Protein AF-A0A4P7ILI0-F1 (afdb_monomer)

Foldseek 3Di:
DDDWDWDQDPPQGIKIFFPDPPDDAPLDPDDPLCCVVPPSDDLLSSLRSQLSLLQDDPVRNGMDGVPPDRAAQLNSLVSSLVSCVVSPNDPLNSLLVSLVSVVCCLVPGDRDPDDPVLSVLQVVLLVCLLVVLLVLLVLLVCVLVVPPPRDDDPQQPPDPSVSSVVSQLVCLQVVQLVSLVSNPVCSSSSNSVSSCCNVCVVVSVVSVVVVVVVVVLVVCCVVPVVVSVVVVVVVVVVVVVVVVVVVVD

Sequence (249 aa):
MGRRLAYLDRHLGEILVPADAGFRTDLTSVPSLFTWLVPRTGAHLPAALLHDALVAGPDEASYDIPGGAAVDRVEADRIFRDAMADTGTGVVRRWLVWTAVTTATIFVGREVPWTRVQTWGYRAAAAVTIVVVLVLGGVATADLLDLSWAPTLPWMGDRPWVGELAGGLAGAIVVPLALSLLWGRFRLAGAIAGVVLAVLLHVTVALAVMTAVYRGVEHLATRSPLVAWVVCAVAVATALGAFGWLSLA

Structure (mmCIF, N/CA/C/O backbone):
data_AF-A0A4P7ILI0-F1
#
_entry.id   AF-A0A4P7ILI0-F1
#
loop_
_atom_site.group_PDB
_atom_site.id
_atom_site.type_symbol
_atom_site.label_atom_id
_atom_site.label_alt_id
_atom_site.label_comp_id
_atom_site.label_asym_id
_atom_site.label_entity_id
_atom_site.label_seq_id
_atom_site.pdbx_PDB_ins_code
_atom_site.Cartn_x
_atom_site.Cartn_y
_atom_site.Cartn_z
_atom_site.occupancy
_atom_site.B_iso_or_equiv
_atom_site.auth_seq_id
_atom_site.auth_comp_id
_atom_site.auth_asym_id
_atom_site.auth_atom_id
_atom_site.pdbx_PDB_model_num
ATOM 1 N N . MET A 1 1 ? -37.416 4.887 6.443 1.00 47.06 1 MET A N 1
ATOM 2 C CA . MET A 1 1 ? -36.526 4.032 7.257 1.00 47.06 1 MET A CA 1
ATOM 3 C C . MET A 1 1 ? -35.394 3.552 6.367 1.00 47.06 1 MET A C 1
ATOM 5 O O . MET A 1 1 ? -35.662 2.821 5.422 1.00 47.06 1 MET A O 1
ATOM 9 N N . GLY A 1 2 ? -34.170 4.032 6.591 1.00 63.47 2 GLY A N 1
ATOM 10 C CA . GLY A 1 2 ? -32.993 3.528 5.877 1.00 63.47 2 GLY A CA 1
ATOM 11 C C . GLY A 1 2 ? -32.638 2.122 6.362 1.00 63.47 2 GLY A C 1
ATOM 12 O O . GLY A 1 2 ? -32.851 1.805 7.531 1.00 63.47 2 GLY A O 1
ATOM 13 N N . ARG A 1 3 ? -32.133 1.263 5.471 1.00 75.19 3 ARG A N 1
ATOM 14 C CA . ARG A 1 3 ? -31.563 -0.031 5.872 1.00 75.19 3 ARG A CA 1
ATOM 15 C C . ARG A 1 3 ? -30.268 0.231 6.644 1.00 75.19 3 ARG A C 1
ATOM 17 O O . ARG A 1 3 ? -29.390 0.905 6.116 1.00 75.19 3 ARG A O 1
ATOM 24 N N . ARG A 1 4 ? -30.168 -0.307 7.861 1.00 84.25 4 ARG A N 1
ATOM 25 C CA . ARG A 1 4 ? -28.934 -0.327 8.656 1.00 84.25 4 ARG A CA 1
ATOM 26 C C . ARG A 1 4 ? -28.277 -1.701 8.527 1.00 84.25 4 ARG A C 1
ATOM 28 O O . ARG A 1 4 ? -28.966 -2.717 8.448 1.00 84.25 4 ARG A O 1
ATOM 35 N N . LEU A 1 5 ? -26.957 -1.710 8.476 1.00 86.88 5 LEU A N 1
ATOM 36 C CA . LEU A 1 5 ? -26.090 -2.865 8.601 1.00 86.88 5 LEU A CA 1
ATOM 37 C C . LEU A 1 5 ? -25.750 -3.049 10.082 1.00 86.88 5 LEU A C 1
ATOM 39 O O . LEU A 1 5 ? -25.334 -2.100 10.741 1.00 86.88 5 LEU A O 1
ATOM 43 N N . ALA A 1 6 ? -25.936 -4.266 10.586 1.00 90.50 6 ALA A N 1
ATOM 44 C CA . ALA A 1 6 ? -25.500 -4.670 11.914 1.00 90.50 6 ALA A CA 1
ATOM 45 C C . ALA A 1 6 ? -24.293 -5.599 11.773 1.00 90.50 6 ALA A C 1
ATOM 47 O O . ALA A 1 6 ? -24.328 -6.542 10.978 1.00 90.50 6 ALA A O 1
ATOM 48 N N . TYR A 1 7 ? -23.233 -5.335 12.529 1.00 94.06 7 TYR A N 1
ATOM 49 C CA . TYR A 1 7 ? -22.059 -6.194 12.614 1.00 94.06 7 TYR A CA 1
ATOM 50 C C . TYR A 1 7 ? -21.802 -6.570 14.069 1.00 94.06 7 TYR A C 1
ATOM 52 O O . TYR A 1 7 ? -21.727 -5.700 14.929 1.00 94.06 7 TYR A O 1
ATOM 60 N N . LEU A 1 8 ? -21.675 -7.866 14.347 1.00 93.81 8 LEU A N 1
ATOM 61 C CA . LEU A 1 8 ? -21.396 -8.372 15.687 1.00 93.81 8 LEU A CA 1
ATOM 62 C C . LEU A 1 8 ? -19.882 -8.526 15.866 1.00 93.81 8 LEU A C 1
ATOM 64 O O . LEU A 1 8 ? -19.308 -9.556 15.513 1.00 93.81 8 LEU A O 1
ATOM 68 N N . ASP A 1 9 ? -19.237 -7.496 16.405 1.00 94.56 9 ASP A N 1
ATOM 69 C CA . ASP A 1 9 ? -17.820 -7.537 16.733 1.00 94.56 9 ASP A CA 1
ATOM 70 C C . ASP A 1 9 ? -17.554 -8.372 17.993 1.00 94.56 9 ASP A C 1
ATOM 72 O O . ASP A 1 9 ? -18.311 -8.377 18.964 1.00 94.56 9 ASP A O 1
ATOM 76 N N . ARG A 1 10 ? -16.412 -9.060 17.993 1.00 92.62 10 ARG A N 1
ATOM 77 C CA . ARG A 1 10 ? -16.003 -9.981 19.062 1.00 92.62 10 ARG A CA 1
ATOM 78 C C . ARG A 1 10 ? -15.666 -9.271 20.377 1.00 92.62 10 ARG A C 1
ATOM 80 O O . ARG A 1 10 ? -15.682 -9.921 21.418 1.00 92.62 10 ARG A O 1
ATOM 87 N N . HIS A 1 11 ? -15.321 -7.985 20.330 1.00 91.56 11 HIS A N 1
ATOM 88 C CA . HIS A 1 11 ? -14.871 -7.202 21.481 1.00 91.56 11 HIS A CA 1
ATOM 89 C C . HIS A 1 11 ? -15.873 -6.118 21.882 1.00 91.56 11 HIS A C 1
ATOM 91 O O . HIS A 1 11 ? -16.038 -5.867 23.073 1.00 91.56 11 HIS A O 1
ATOM 97 N N . LEU A 1 12 ? -16.540 -5.497 20.906 1.00 89.62 12 LEU A N 1
ATOM 98 C CA . LEU A 1 12 ? -17.465 -4.380 21.129 1.00 89.62 12 LEU A CA 1
ATOM 99 C C . LEU A 1 12 ? -18.947 -4.771 21.061 1.00 89.62 12 LEU A C 1
ATOM 101 O O . LEU A 1 12 ? -19.803 -3.956 21.391 1.00 89.62 12 LEU A O 1
ATOM 105 N N . GLY A 1 13 ? -19.265 -6.008 20.673 1.00 91.25 13 GLY A N 1
ATOM 106 C CA . GLY A 1 13 ? -20.645 -6.445 20.499 1.00 91.25 13 GLY A CA 1
ATOM 107 C C . GLY A 1 13 ? -21.259 -5.896 19.212 1.00 91.25 13 GLY A C 1
ATOM 108 O O . GLY A 1 13 ? -20.604 -5.839 18.174 1.00 91.25 13 GLY A O 1
ATOM 109 N N . GLU A 1 14 ? -22.544 -5.558 19.248 1.00 92.88 14 GLU A N 1
ATOM 110 C CA . GLU A 1 14 ? -23.265 -5.102 18.059 1.00 92.88 14 GLU A CA 1
ATOM 111 C C . GLU A 1 14 ? -22.863 -3.672 17.664 1.00 92.88 14 GLU A C 1
ATOM 113 O O . GLU A 1 14 ? -22.877 -2.758 18.483 1.00 92.88 14 GLU A O 1
ATOM 118 N N . ILE A 1 15 ? -22.538 -3.482 16.388 1.00 91.94 15 ILE A N 1
ATOM 119 C CA . ILE A 1 15 ? -22.230 -2.195 15.769 1.00 91.94 15 ILE A CA 1
ATOM 120 C C . ILE A 1 15 ? -23.253 -1.947 14.661 1.00 91.94 15 ILE A C 1
ATOM 122 O O . ILE A 1 15 ? -23.360 -2.739 13.722 1.00 91.94 15 ILE A O 1
ATOM 126 N N . LEU A 1 16 ? -23.997 -0.844 14.752 1.00 90.19 16 LEU A N 1
ATOM 127 C CA . LEU A 1 16 ? -25.051 -0.484 13.804 1.00 90.19 16 LEU A CA 1
ATOM 128 C C . LEU A 1 16 ? -24.637 0.707 12.932 1.00 90.19 16 LEU A C 1
ATOM 130 O O . LEU A 1 16 ? -24.361 1.792 13.439 1.00 90.19 16 LEU A O 1
ATOM 134 N N . VAL A 1 17 ? -24.679 0.531 11.610 1.00 86.81 17 VAL A N 1
ATOM 135 C CA . VAL A 1 17 ? -24.256 1.524 10.607 1.00 86.81 17 VAL A CA 1
ATOM 136 C C . VAL A 1 17 ? -25.315 1.679 9.503 1.00 86.81 17 VAL A C 1
ATOM 138 O O . VAL A 1 17 ? -25.806 0.673 9.006 1.00 86.81 17 VAL A O 1
ATOM 141 N N . PRO A 1 18 ? -25.660 2.887 9.032 1.00 82.94 18 PRO A N 1
ATOM 142 C CA . PRO A 1 18 ? -25.247 4.173 9.573 1.00 82.94 18 PRO A CA 1
ATOM 143 C C . PRO A 1 18 ? -26.048 4.561 10.828 1.00 82.94 18 PRO A C 1
ATOM 145 O O . PRO A 1 18 ? -27.122 4.004 11.084 1.00 82.94 18 PRO A O 1
ATOM 148 N N . ALA A 1 19 ? -25.532 5.507 11.614 1.00 75.94 19 ALA A N 1
ATOM 149 C CA . ALA A 1 19 ? -26.257 6.137 12.722 1.00 75.94 19 ALA A CA 1
ATOM 150 C C . ALA A 1 19 ? -27.367 7.079 12.222 1.00 75.94 19 ALA A C 1
ATOM 152 O O . ALA A 1 19 ? -28.444 7.134 12.816 1.00 75.94 19 ALA A O 1
ATOM 153 N N . ASP A 1 20 ? -27.146 7.750 11.089 1.00 74.75 20 ASP A N 1
ATOM 154 C CA . ASP A 1 20 ? -28.104 8.662 10.465 1.00 74.75 20 ASP A CA 1
ATOM 155 C C . ASP A 1 20 ? -28.231 8.450 8.942 1.00 74.75 20 ASP A C 1
ATOM 157 O O . ASP A 1 20 ? -27.528 7.653 8.323 1.00 74.75 20 ASP A O 1
ATOM 161 N N . ALA A 1 21 ? -29.188 9.146 8.322 1.00 66.94 21 ALA A N 1
ATOM 162 C CA . ALA A 1 21 ? -29.441 9.064 6.881 1.00 66.94 21 ALA A CA 1
ATOM 163 C C . ALA A 1 21 ? -28.490 9.930 6.024 1.00 66.94 21 ALA A C 1
ATOM 165 O O . ALA A 1 21 ? -28.592 9.895 4.798 1.00 66.94 21 ALA A O 1
ATOM 166 N N . GLY A 1 22 ? -27.616 10.724 6.650 1.00 65.00 22 GLY A N 1
ATOM 167 C CA . GLY A 1 22 ? -26.638 11.604 6.012 1.00 65.00 22 GLY A CA 1
ATOM 168 C C . GLY A 1 22 ? -25.294 10.932 5.718 1.00 65.00 22 GLY A C 1
ATOM 169 O O . GLY A 1 22 ? -24.486 11.520 4.999 1.00 65.00 22 GLY A O 1
ATOM 170 N N . PHE A 1 23 ? -25.071 9.708 6.210 1.00 72.12 23 PHE A N 1
ATOM 171 C CA . PHE A 1 23 ? -23.851 8.939 5.966 1.00 72.12 23 PHE A CA 1
ATOM 172 C C . PHE A 1 23 ? -23.503 8.839 4.475 1.00 72.12 23 PHE A C 1
ATOM 174 O O . PHE A 1 23 ? -24.281 8.349 3.647 1.00 72.12 23 PHE A O 1
ATOM 181 N N . ARG A 1 24 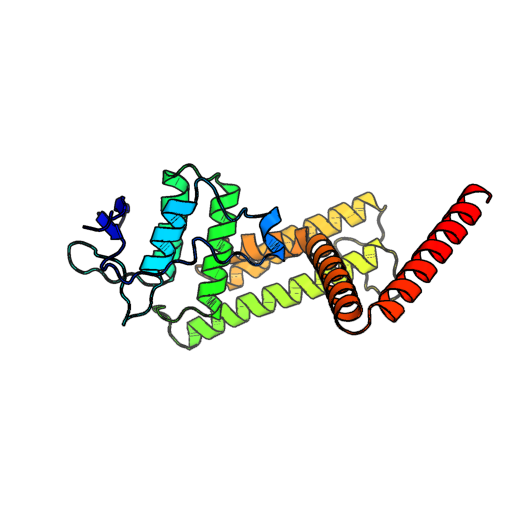? -22.285 9.274 4.142 1.00 66.94 24 ARG A N 1
ATOM 182 C CA . ARG A 1 24 ? -21.691 9.139 2.813 1.00 66.94 24 ARG A CA 1
ATOM 183 C C . ARG A 1 24 ? -20.491 8.213 2.904 1.00 66.94 24 ARG A C 1
ATOM 185 O O . ARG A 1 24 ? -19.623 8.383 3.745 1.00 66.94 24 ARG A O 1
ATOM 192 N N . THR A 1 25 ? -20.444 7.271 1.980 1.00 68.44 25 THR A N 1
ATOM 193 C CA . THR A 1 25 ? -19.396 6.261 1.853 1.00 68.44 25 THR A CA 1
ATOM 194 C C . THR A 1 25 ? -18.808 6.356 0.457 1.00 68.44 25 THR A C 1
ATOM 196 O O . THR A 1 25 ? -19.535 6.614 -0.510 1.00 68.44 25 THR A O 1
ATOM 199 N N . ASP A 1 26 ? -17.500 6.155 0.340 1.00 65.00 26 ASP A N 1
ATOM 200 C CA . ASP A 1 26 ? -16.848 6.003 -0.961 1.00 65.00 26 ASP A CA 1
ATOM 201 C C . ASP A 1 26 ? -16.733 4.528 -1.387 1.00 65.00 26 ASP A C 1
ATOM 203 O O . ASP A 1 26 ? -16.187 4.232 -2.455 1.00 65.00 26 ASP A O 1
ATOM 207 N N . LEU A 1 27 ? -17.337 3.627 -0.595 1.00 59.25 27 LEU A N 1
ATOM 208 C CA . LEU A 1 27 ? -17.369 2.167 -0.676 1.00 59.25 27 LEU A CA 1
ATOM 209 C C . LEU A 1 27 ? -15.993 1.519 -0.557 1.00 59.25 27 LEU A C 1
ATOM 211 O O . LEU A 1 27 ? -15.888 0.493 0.104 1.00 59.25 27 LEU A O 1
ATOM 215 N N . THR A 1 28 ? -14.966 2.070 -1.206 1.00 59.94 28 THR A N 1
ATOM 216 C CA . THR A 1 28 ? -13.539 1.845 -0.958 1.00 59.94 28 THR A CA 1
ATOM 217 C C . THR A 1 28 ? -12.714 2.855 -1.778 1.00 59.94 28 THR A C 1
ATOM 219 O O . THR A 1 28 ? -12.652 2.764 -3.013 1.00 59.94 28 THR A O 1
ATOM 222 N N . SER A 1 29 ? -11.973 3.758 -1.135 1.00 63.00 29 SER A N 1
ATOM 223 C CA . SER A 1 29 ? -10.988 4.633 -1.798 1.00 63.00 29 SER A CA 1
ATOM 224 C C . SER A 1 29 ? -9.650 3.922 -2.076 1.00 63.00 29 SER A C 1
ATOM 226 O O . SER A 1 29 ? -8.598 4.252 -1.531 1.00 63.00 29 SER A O 1
ATOM 228 N N . VAL A 1 30 ? -9.658 2.936 -2.983 1.00 64.12 30 VAL A N 1
ATOM 229 C CA . VAL A 1 30 ? -8.417 2.322 -3.500 1.00 64.12 30 VAL A CA 1
ATOM 230 C C . VAL A 1 30 ? -7.837 3.193 -4.623 1.00 64.12 30 VAL A C 1
ATOM 232 O O . VAL A 1 30 ? -8.536 3.427 -5.617 1.00 64.12 30 VAL A O 1
ATOM 235 N N . PRO A 1 31 ? -6.566 3.643 -4.546 1.00 67.81 31 PRO A N 1
ATOM 236 C CA . PRO A 1 31 ? -5.925 4.331 -5.661 1.00 67.81 31 PRO A CA 1
ATOM 237 C C . PRO A 1 31 ? -5.965 3.467 -6.923 1.00 67.81 31 PRO A C 1
ATOM 239 O O . PRO A 1 31 ? -5.651 2.278 -6.873 1.00 67.81 31 PRO A O 1
ATOM 242 N N . SER A 1 32 ? -6.296 4.063 -8.072 1.00 69.56 32 SER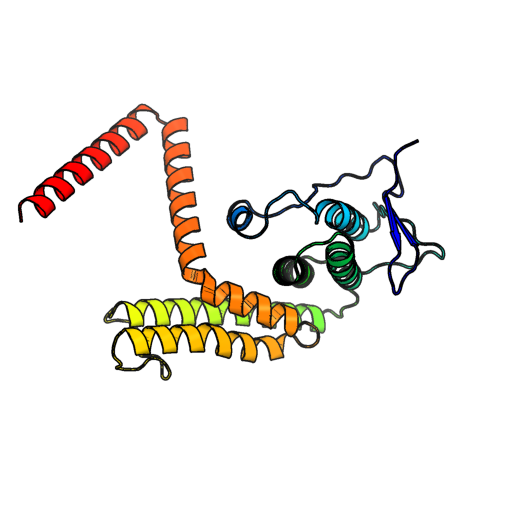 A N 1
ATOM 243 C CA . SER A 1 32 ? -6.476 3.335 -9.341 1.00 69.56 32 SER A CA 1
ATOM 244 C C . SER A 1 32 ? -5.266 2.481 -9.737 1.00 69.56 32 SER A C 1
ATOM 246 O O . SER A 1 32 ? -5.417 1.451 -10.379 1.00 69.56 32 SER A O 1
ATOM 248 N N . LEU A 1 33 ? -4.061 2.891 -9.331 1.00 60.88 33 LEU A N 1
ATOM 249 C CA . LEU A 1 33 ? -2.822 2.154 -9.581 1.00 60.88 33 LEU A CA 1
ATOM 250 C C . LEU A 1 33 ? -2.799 0.772 -8.903 1.00 60.88 33 LEU A C 1
ATOM 252 O O . LEU A 1 33 ? -2.086 -0.112 -9.360 1.00 60.88 33 LEU A O 1
ATOM 256 N N . PHE A 1 34 ? -3.582 0.571 -7.840 1.00 72.88 34 PHE A N 1
ATOM 257 C CA . PHE A 1 34 ? -3.604 -0.655 -7.036 1.00 72.88 34 PHE A CA 1
ATOM 258 C C . PHE A 1 34 ? -4.903 -1.457 -7.175 1.00 72.88 34 PHE A C 1
ATOM 260 O O . PHE A 1 34 ? -5.061 -2.485 -6.514 1.00 72.88 34 PHE A O 1
ATOM 267 N N . THR A 1 35 ? -5.819 -1.059 -8.065 1.00 78.50 35 THR A N 1
ATOM 268 C CA . THR A 1 35 ? -7.084 -1.792 -8.264 1.00 78.50 35 THR A CA 1
ATOM 269 C C . THR A 1 35 ? -6.893 -3.173 -8.889 1.00 78.50 35 THR A C 1
ATOM 271 O O . THR A 1 35 ? -7.785 -4.011 -8.793 1.00 78.50 35 THR A O 1
ATOM 274 N N . TRP A 1 36 ? -5.737 -3.431 -9.511 1.00 76.00 36 TRP A N 1
ATOM 275 C CA . TRP A 1 36 ? -5.357 -4.768 -9.979 1.00 76.00 36 TRP A CA 1
ATOM 276 C C . TRP A 1 36 ? -5.037 -5.727 -8.818 1.00 76.00 36 TRP A C 1
ATOM 278 O O . TRP A 1 36 ? -5.206 -6.934 -8.964 1.00 76.00 36 TRP A O 1
ATOM 288 N N . LEU A 1 37 ? -4.602 -5.198 -7.666 1.00 75.50 37 LEU A N 1
ATOM 289 C CA . LEU A 1 37 ? -4.245 -5.974 -6.475 1.00 75.50 37 LEU A CA 1
ATOM 290 C C . LEU A 1 37 ? -5.445 -6.137 -5.529 1.00 75.50 37 LEU A C 1
ATOM 292 O O . LEU A 1 37 ? -5.716 -7.233 -5.032 1.00 75.50 37 LEU A O 1
ATOM 296 N N . VAL A 1 38 ? -6.184 -5.049 -5.299 1.00 74.12 38 VAL A N 1
ATOM 297 C CA . VAL A 1 38 ? -7.407 -5.037 -4.488 1.00 74.12 38 VAL A CA 1
ATOM 298 C C . VAL A 1 38 ? -8.551 -4.481 -5.342 1.00 74.12 38 VAL A C 1
ATOM 300 O O . VAL A 1 38 ? -8.596 -3.273 -5.580 1.00 74.12 38 VAL A O 1
ATOM 303 N N . PRO A 1 39 ? -9.471 -5.333 -5.835 1.00 73.56 39 PRO A N 1
ATOM 304 C CA . PRO A 1 39 ? -10.592 -4.867 -6.646 1.00 73.56 39 PRO A CA 1
ATOM 305 C C . PRO A 1 39 ? -11.518 -3.972 -5.816 1.00 73.56 39 PRO A C 1
ATOM 307 O O . PRO A 1 39 ? -11.681 -4.207 -4.624 1.00 73.56 39 PRO A O 1
ATOM 310 N N . ARG A 1 40 ? -12.166 -2.987 -6.454 1.00 69.69 40 ARG A N 1
ATOM 311 C CA . ARG A 1 40 ? -13.070 -2.027 -5.780 1.00 69.69 40 ARG A CA 1
ATOM 312 C C . ARG A 1 40 ? -14.396 -2.623 -5.306 1.00 69.69 40 ARG A C 1
ATOM 314 O O . ARG A 1 40 ? -15.138 -1.968 -4.589 1.00 69.69 40 ARG A O 1
ATOM 321 N N . THR A 1 41 ? -14.738 -3.819 -5.768 1.00 70.44 41 THR A N 1
ATOM 322 C CA . THR A 1 41 ? -15.984 -4.498 -5.417 1.00 70.44 41 THR A CA 1
ATOM 323 C C . THR A 1 41 ? -15.714 -5.957 -5.079 1.00 70.44 41 THR A C 1
ATOM 325 O O . THR A 1 41 ? -14.744 -6.567 -5.541 1.00 70.44 41 THR A O 1
ATOM 328 N N . GLY A 1 42 ? -16.567 -6.529 -4.234 1.00 80.12 42 GLY A N 1
ATOM 329 C CA . GLY A 1 42 ? -16.510 -7.933 -3.849 1.00 80.12 42 GLY A CA 1
ATOM 330 C C . GLY A 1 42 ? -16.999 -8.159 -2.425 1.00 80.12 42 GLY A C 1
ATOM 331 O O . GLY A 1 42 ? -17.626 -7.291 -1.824 1.00 80.12 42 GLY A O 1
ATOM 332 N N . ALA A 1 43 ? -16.660 -9.325 -1.876 1.00 83.69 43 ALA A N 1
ATOM 333 C CA . ALA A 1 43 ? -17.059 -9.754 -0.534 1.00 83.69 43 ALA A CA 1
ATOM 334 C C . ALA A 1 43 ? -16.688 -8.766 0.593 1.00 83.69 43 ALA A C 1
ATOM 336 O O . ALA A 1 43 ? -17.343 -8.748 1.622 1.00 83.69 43 ALA A O 1
ATOM 337 N N . HIS A 1 44 ? -15.687 -7.907 0.385 1.00 82.88 44 HIS A N 1
ATOM 338 C CA . HIS A 1 44 ? -15.223 -6.921 1.364 1.00 82.88 44 HIS A CA 1
ATOM 339 C C . HIS A 1 44 ? -16.096 -5.655 1.446 1.00 82.88 44 HIS A C 1
ATOM 341 O O . HIS A 1 44 ? -15.905 -4.867 2.366 1.00 82.88 44 HIS A O 1
ATOM 347 N N . LEU A 1 45 ? -17.041 -5.439 0.520 1.00 85.12 45 LEU A N 1
ATOM 348 C CA . LEU A 1 45 ? -17.852 -4.213 0.476 1.00 85.12 45 LEU A CA 1
ATOM 349 C C . LEU A 1 45 ? -18.636 -3.933 1.774 1.00 85.12 45 LEU A C 1
ATOM 351 O O . LEU A 1 45 ? -18.580 -2.799 2.244 1.00 85.12 45 LEU A O 1
ATOM 355 N N . PRO A 1 46 ? -19.325 -4.911 2.404 1.00 88.69 46 PRO A N 1
ATOM 356 C CA . PRO A 1 46 ? -20.010 -4.665 3.675 1.00 88.69 46 PRO A CA 1
ATOM 357 C C . PRO A 1 46 ? -19.041 -4.266 4.794 1.00 88.69 46 PRO A C 1
ATOM 359 O O . PRO A 1 46 ? -19.366 -3.426 5.626 1.00 88.69 46 PRO A O 1
ATOM 362 N N . ALA A 1 47 ? -17.834 -4.836 4.788 1.00 90.44 47 ALA A N 1
ATOM 363 C CA . ALA A 1 47 ? -16.791 -4.501 5.748 1.00 90.44 47 ALA A CA 1
ATOM 364 C C . ALA A 1 47 ? -16.225 -3.089 5.505 1.00 90.44 47 ALA A C 1
ATOM 366 O O . ALA A 1 47 ? -15.907 -2.391 6.461 1.00 90.44 47 ALA A O 1
ATOM 367 N N . ALA A 1 48 ? -16.133 -2.652 4.247 1.00 88.75 48 ALA A N 1
ATOM 368 C CA . ALA A 1 48 ? -15.659 -1.314 3.905 1.00 88.7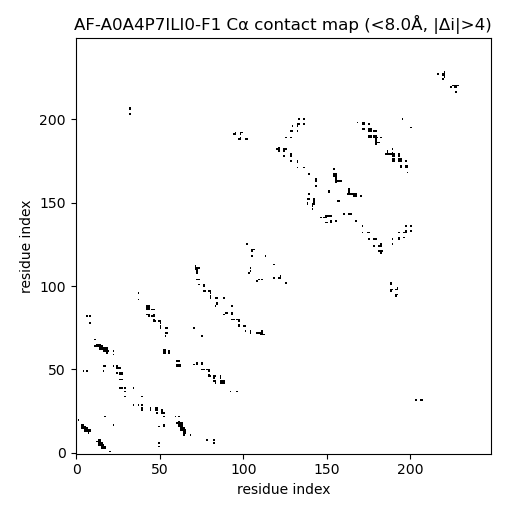5 48 ALA A CA 1
ATOM 369 C C . ALA A 1 48 ? -16.688 -0.231 4.272 1.00 88.75 48 ALA A C 1
ATOM 371 O O . ALA A 1 48 ? -16.321 0.777 4.858 1.00 88.75 48 ALA A O 1
ATOM 372 N N . LEU A 1 49 ? -17.986 -0.494 4.062 1.00 88.38 49 LEU A N 1
ATOM 373 C CA . LEU A 1 49 ? -19.076 0.351 4.575 1.00 88.38 49 LEU A CA 1
ATOM 374 C C . LEU A 1 49 ? -19.005 0.536 6.096 1.00 88.38 49 LEU A C 1
ATOM 376 O O . LEU A 1 49 ? -19.190 1.642 6.602 1.00 88.38 49 LEU A O 1
ATOM 380 N N . LEU A 1 50 ? -18.751 -0.558 6.819 1.00 90.88 50 LEU A N 1
ATOM 381 C CA . LEU A 1 50 ? -18.558 -0.532 8.265 1.00 90.88 50 LEU A CA 1
ATOM 382 C C . LEU A 1 50 ? -17.323 0.299 8.643 1.00 90.88 50 LEU A C 1
ATOM 384 O O . LEU A 1 50 ? -17.413 1.131 9.539 1.00 90.88 50 LEU A O 1
ATOM 388 N N . HIS A 1 51 ? -16.188 0.102 7.962 1.00 91.19 51 HIS A N 1
ATOM 389 C CA . HIS A 1 51 ? -14.956 0.857 8.219 1.00 91.19 51 HIS A CA 1
ATOM 390 C C . HIS A 1 51 ? -15.148 2.353 7.990 1.00 91.19 51 HIS A C 1
ATOM 392 O O . HIS A 1 51 ? -14.841 3.118 8.896 1.00 91.19 51 HIS A O 1
ATOM 398 N N . ASP A 1 52 ? -15.730 2.755 6.857 1.00 88.19 52 ASP A N 1
ATOM 399 C CA . ASP A 1 52 ? -16.022 4.154 6.525 1.00 88.19 52 ASP A CA 1
ATOM 400 C C . ASP A 1 52 ? -16.832 4.841 7.630 1.00 88.19 52 ASP A C 1
ATOM 402 O O . ASP A 1 52 ? -16.527 5.967 8.023 1.00 88.19 52 ASP A O 1
ATOM 406 N N . ALA A 1 53 ? -17.837 4.149 8.172 1.00 87.75 53 ALA A N 1
ATOM 407 C CA . ALA A 1 53 ? -18.665 4.678 9.248 1.00 87.75 53 ALA A CA 1
ATOM 408 C C . ALA A 1 53 ? -17.917 4.810 10.577 1.00 87.75 53 ALA A C 1
ATOM 410 O O . ALA A 1 53 ? -18.121 5.793 11.284 1.00 87.75 53 ALA A O 1
ATOM 411 N N . LEU A 1 54 ? -17.040 3.855 10.902 1.00 88.56 54 LEU A N 1
ATOM 412 C CA . LEU A 1 54 ? -16.178 3.896 12.092 1.00 88.56 54 LEU A CA 1
ATOM 413 C C . LEU A 1 54 ? -15.064 4.950 11.987 1.00 88.56 54 LEU A C 1
ATOM 415 O O . LEU A 1 54 ? -14.477 5.336 12.990 1.00 88.56 54 LEU A O 1
ATOM 419 N N . VAL A 1 55 ? -14.743 5.372 10.766 1.00 86.69 55 VAL A N 1
ATOM 420 C CA . VAL A 1 55 ? -13.668 6.309 10.422 1.00 86.69 55 VAL A CA 1
ATOM 421 C C . VAL A 1 55 ? -14.172 7.746 10.243 1.00 86.69 55 VAL A C 1
ATOM 423 O O . VAL A 1 55 ? -13.352 8.676 10.255 1.00 86.69 55 VAL A O 1
ATOM 426 N N . ALA A 1 56 ? -15.486 7.930 10.080 1.00 75.50 56 ALA A N 1
ATOM 427 C CA . ALA A 1 56 ? -16.141 9.233 10.019 1.00 75.50 56 ALA A CA 1
ATOM 428 C C . ALA A 1 56 ? -15.780 10.082 11.251 1.00 75.50 56 ALA A C 1
ATOM 430 O O . ALA A 1 56 ? -15.617 9.552 12.347 1.00 75.50 56 ALA A O 1
ATOM 431 N N . GLY A 1 57 ? -15.576 11.388 11.049 1.00 59.88 57 GLY A N 1
ATOM 432 C CA . GLY A 1 57 ? -15.030 12.268 12.086 1.00 59.88 57 GLY A CA 1
ATOM 433 C C . GLY A 1 57 ? -15.956 12.456 13.299 1.00 59.88 57 GLY A C 1
ATOM 434 O O . GLY A 1 57 ? -17.114 12.042 13.261 1.00 59.88 57 GLY A O 1
ATOM 435 N N . PRO A 1 58 ? -15.505 13.159 14.357 1.00 52.81 58 PRO A N 1
ATOM 436 C CA . PRO A 1 58 ? -16.242 13.275 15.621 1.00 52.81 58 PRO A CA 1
ATOM 437 C C . PRO A 1 58 ? -17.602 13.971 15.477 1.00 52.81 58 PRO A C 1
ATOM 439 O O . PRO A 1 58 ? -18.539 13.654 16.203 1.00 52.81 58 PRO A O 1
ATOM 442 N N . ASP A 1 59 ? -17.711 14.893 14.516 1.00 54.97 59 ASP A N 1
ATOM 443 C CA . ASP A 1 59 ? -18.943 15.623 14.188 1.00 54.97 59 ASP A CA 1
ATOM 444 C C . ASP A 1 59 ? -19.870 14.832 13.234 1.00 54.97 59 ASP A C 1
ATOM 446 O O . ASP A 1 59 ? -20.963 15.288 12.908 1.00 54.97 59 ASP A O 1
ATOM 450 N N . GLU A 1 60 ? -19.436 13.650 12.784 1.00 61.09 60 GLU A N 1
ATOM 451 C CA . GLU A 1 60 ? -20.084 12.789 11.784 1.00 61.09 60 GLU A CA 1
ATOM 452 C C . GLU A 1 60 ? -20.140 11.321 12.249 1.00 61.09 60 GLU A C 1
ATOM 454 O O . GLU A 1 60 ? -20.136 10.410 11.417 1.00 61.09 60 GLU A O 1
ATOM 459 N N . ALA A 1 61 ? -20.149 11.062 13.565 1.00 61.38 61 ALA A N 1
ATOM 460 C CA . ALA A 1 61 ? -20.161 9.705 14.113 1.00 61.38 61 ALA A CA 1
ATOM 461 C C . ALA A 1 61 ? -21.303 8.882 13.490 1.00 61.38 61 ALA A C 1
ATOM 463 O O . ALA A 1 61 ? -22.478 9.047 13.811 1.00 61.38 61 ALA A O 1
ATOM 464 N N . SER A 1 62 ? -20.938 8.001 12.558 1.00 81.12 62 SER A N 1
ATOM 465 C CA . SER A 1 62 ? -21.879 7.333 11.656 1.00 81.12 62 SER A CA 1
ATOM 466 C C . SER A 1 62 ? -22.197 5.910 12.106 1.00 81.12 62 SER A C 1
ATOM 468 O O . SER A 1 62 ? -22.695 5.104 11.321 1.00 81.12 62 SER A O 1
ATOM 470 N N . TYR A 1 63 ? -21.935 5.589 13.372 1.00 85.81 63 TYR A N 1
ATOM 471 C CA . TYR A 1 63 ? -22.176 4.283 13.970 1.00 85.81 63 TYR A CA 1
ATOM 472 C C . TYR A 1 63 ? -22.827 4.409 15.348 1.00 85.81 63 TYR A C 1
ATOM 474 O O . TYR A 1 63 ? -22.728 5.436 16.013 1.00 85.81 63 TYR A O 1
ATOM 482 N N . ASP A 1 64 ? -23.489 3.339 15.771 1.00 87.31 64 ASP A N 1
ATOM 483 C CA . ASP A 1 64 ? -24.100 3.214 17.089 1.00 87.31 64 ASP A CA 1
ATOM 484 C C . ASP A 1 64 ? -23.673 1.879 17.704 1.00 87.31 64 ASP A C 1
ATOM 486 O O . ASP A 1 64 ? -23.800 0.828 17.067 1.00 87.31 64 ASP A O 1
ATOM 490 N N . ILE A 1 65 ? -23.122 1.941 18.914 1.00 86.75 65 ILE A N 1
ATOM 491 C CA . ILE A 1 65 ? -22.711 0.780 19.705 1.00 86.75 65 ILE A CA 1
ATOM 492 C C . ILE A 1 65 ? -23.477 0.853 21.025 1.00 86.75 65 ILE A C 1
ATOM 494 O O . ILE A 1 65 ? -23.348 1.858 21.737 1.00 86.75 65 ILE A O 1
ATOM 498 N N . PRO A 1 66 ? -24.235 -0.192 21.403 1.00 82.31 66 PRO A N 1
ATOM 499 C CA . PRO A 1 66 ? -24.901 -0.244 22.695 1.00 82.31 66 PRO A CA 1
ATOM 500 C C . PRO A 1 66 ? -23.909 0.012 23.837 1.00 82.31 66 PRO A C 1
ATOM 502 O O . PRO A 1 66 ? -22.925 -0.705 24.002 1.00 82.31 66 PRO A O 1
ATOM 505 N N . GLY A 1 67 ? -24.162 1.057 24.628 1.00 78.31 67 GLY A N 1
ATOM 506 C CA . GLY A 1 67 ? -23.266 1.494 25.706 1.00 78.31 67 GLY A CA 1
ATOM 507 C C . GLY A 1 67 ? -22.310 2.636 25.339 1.00 78.31 67 GLY A C 1
ATOM 508 O O . GLY A 1 67 ? -21.596 3.111 26.217 1.00 78.31 67 GLY A O 1
ATOM 509 N N . GLY A 1 68 ? -22.324 3.120 24.092 1.00 80.88 68 GLY A N 1
ATOM 510 C CA . GLY A 1 68 ? -21.632 4.349 23.685 1.00 80.88 68 GLY A CA 1
ATOM 511 C C . GLY A 1 68 ? -20.107 4.238 23.637 1.00 80.88 68 GLY A C 1
ATOM 512 O O . GLY A 1 68 ? -19.414 5.233 23.850 1.00 80.88 68 GLY A O 1
ATOM 513 N N . ALA A 1 69 ? -19.571 3.038 23.401 1.00 84.31 69 ALA A N 1
ATOM 514 C CA . ALA A 1 69 ? -18.132 2.843 23.267 1.00 84.31 69 ALA A CA 1
ATOM 515 C C . ALA A 1 69 ? -17.592 3.610 22.047 1.00 84.31 69 ALA A C 1
ATOM 517 O O . ALA A 1 69 ? -18.093 3.452 20.936 1.00 84.31 69 ALA A O 1
ATOM 518 N N . ALA A 1 70 ? -16.553 4.420 22.257 1.00 85.56 70 ALA A N 1
ATOM 519 C CA . ALA A 1 70 ? -15.854 5.106 21.176 1.00 85.56 70 ALA A CA 1
ATOM 520 C C . ALA A 1 70 ? -14.825 4.173 20.523 1.00 85.56 70 ALA A C 1
ATOM 522 O O . ALA A 1 70 ? -14.079 3.477 21.215 1.00 85.56 70 ALA A O 1
ATOM 523 N N . VAL A 1 71 ? -14.767 4.192 19.194 1.00 88.88 71 VAL A N 1
ATOM 524 C CA . VAL A 1 71 ? -13.833 3.399 18.389 1.00 88.88 71 VAL A CA 1
ATOM 525 C C . VAL A 1 71 ? -12.728 4.307 17.864 1.00 88.88 71 VAL A C 1
ATOM 527 O O . VAL A 1 71 ? -13.001 5.265 17.150 1.00 88.88 71 VAL A O 1
ATOM 530 N N . ASP A 1 72 ? -11.475 4.015 18.218 1.00 90.94 72 ASP A N 1
ATOM 531 C CA . ASP A 1 72 ? -10.324 4.699 17.624 1.00 90.94 72 ASP A CA 1
ATOM 532 C C . ASP A 1 72 ? -9.964 4.108 16.250 1.00 90.94 72 ASP A C 1
ATOM 534 O O . ASP A 1 72 ? -10.389 3.009 15.888 1.00 90.94 72 ASP A O 1
ATOM 538 N N . ARG A 1 73 ? -9.134 4.810 15.470 1.00 90.75 73 ARG A N 1
ATOM 539 C CA . ARG A 1 73 ? -8.769 4.373 14.109 1.00 90.75 73 ARG A CA 1
ATOM 540 C C . ARG A 1 73 ? -8.122 2.996 14.039 1.00 90.75 73 ARG A C 1
ATOM 542 O O . ARG A 1 73 ? -8.258 2.301 13.040 1.00 90.75 73 ARG A O 1
ATOM 549 N N . VAL A 1 74 ? -7.391 2.600 15.070 1.00 93.50 74 VAL A N 1
ATOM 550 C CA . VAL A 1 74 ? -6.662 1.331 15.076 1.00 93.50 74 VAL A CA 1
ATOM 551 C C . VAL A 1 74 ? -7.608 0.183 15.382 1.00 93.50 74 VAL A C 1
ATOM 553 O O . VAL A 1 74 ? -7.482 -0.894 14.797 1.00 93.50 74 VAL A O 1
ATOM 556 N N . GLU A 1 75 ? -8.571 0.433 16.260 1.00 94.00 75 GLU A N 1
ATOM 557 C CA . GLU A 1 75 ? -9.663 -0.488 16.528 1.00 94.00 75 GLU A CA 1
ATOM 558 C C . GLU A 1 75 ? -10.583 -0.624 15.306 1.00 94.00 75 GLU A C 1
ATOM 560 O O . GLU A 1 75 ? -10.916 -1.744 14.919 1.00 94.00 75 GLU A O 1
ATOM 565 N N . ALA A 1 76 ? -10.890 0.478 14.613 1.00 93.56 76 ALA A N 1
ATOM 566 C CA . ALA A 1 76 ? -11.622 0.454 13.346 1.00 93.56 76 ALA A CA 1
ATOM 567 C C . ALA A 1 76 ? -10.908 -0.405 12.285 1.00 93.56 76 ALA A C 1
ATOM 569 O O . ALA A 1 76 ? -11.540 -1.238 11.634 1.00 93.56 76 ALA A O 1
ATOM 570 N N . ASP A 1 77 ? -9.583 -0.275 12.147 1.00 94.88 77 ASP A N 1
ATOM 571 C CA . ASP A 1 77 ? -8.793 -1.102 11.227 1.00 94.88 77 ASP A CA 1
ATOM 572 C C . ASP A 1 77 ? -8.865 -2.597 11.600 1.00 94.88 77 ASP A C 1
ATOM 574 O O . ASP A 1 77 ? -9.009 -3.453 10.721 1.00 94.88 77 ASP A O 1
ATOM 578 N N . ARG A 1 78 ? -8.804 -2.940 12.898 1.00 95.94 78 ARG A N 1
ATOM 579 C CA . ARG A 1 78 ? -8.981 -4.327 13.372 1.00 95.94 78 ARG A CA 1
ATOM 580 C C . ARG A 1 78 ? -10.365 -4.858 13.000 1.00 95.94 78 ARG A C 1
ATOM 582 O O . ARG A 1 78 ? -10.449 -5.929 12.395 1.00 95.94 78 ARG A O 1
ATOM 589 N N . ILE A 1 79 ? -11.415 -4.109 13.338 1.00 95.56 79 ILE A N 1
ATOM 590 C CA . ILE A 1 79 ? -12.810 -4.457 13.044 1.00 95.56 79 ILE A CA 1
ATOM 591 C C . ILE A 1 79 ? -12.983 -4.687 11.545 1.00 95.56 79 ILE A C 1
ATOM 593 O O . ILE A 1 79 ? -13.566 -5.690 11.147 1.00 95.56 79 ILE A O 1
ATOM 597 N N . PHE A 1 80 ? -12.404 -3.829 10.703 1.00 94.62 80 PHE A N 1
ATOM 598 C CA . PHE A 1 80 ? -12.479 -3.976 9.253 1.00 94.62 80 PHE A CA 1
ATOM 599 C C . PHE A 1 80 ? -11.862 -5.289 8.759 1.00 94.62 80 PHE A C 1
ATOM 601 O O . PHE A 1 80 ? -12.455 -5.995 7.942 1.00 94.62 80 PHE A O 1
ATOM 608 N N . ARG A 1 81 ? -10.688 -5.666 9.278 1.00 95.81 81 ARG A N 1
ATOM 609 C CA . ARG A 1 81 ? -10.045 -6.944 8.937 1.00 95.81 81 ARG A CA 1
ATOM 610 C C . ARG A 1 81 ? -10.885 -8.146 9.360 1.00 95.81 81 ARG A C 1
ATOM 612 O O . ARG A 1 81 ? -10.958 -9.126 8.613 1.00 95.81 81 ARG A O 1
ATOM 619 N N . ASP A 1 82 ? -11.476 -8.081 10.545 1.00 96.75 82 ASP A N 1
ATOM 620 C CA . ASP A 1 82 ? -12.273 -9.171 11.100 1.00 96.75 82 ASP A CA 1
ATOM 621 C C . ASP A 1 82 ? -13.615 -9.287 10.348 1.00 96.75 82 ASP A C 1
ATOM 623 O O . ASP A 1 82 ? -13.954 -10.372 9.879 1.00 96.75 82 ASP A O 1
ATOM 627 N N . ALA A 1 83 ? -14.272 -8.166 10.043 1.00 94.88 83 ALA A N 1
ATOM 628 C CA . ALA A 1 83 ? -15.470 -8.118 9.205 1.00 94.88 83 ALA A CA 1
ATOM 629 C C . ALA A 1 83 ? -15.199 -8.612 7.774 1.00 94.88 83 ALA A C 1
ATOM 631 O O . ALA A 1 83 ? -16.020 -9.308 7.172 1.00 94.88 83 ALA A O 1
ATOM 632 N N . MET A 1 84 ? -14.019 -8.317 7.215 1.00 94.06 84 MET A N 1
ATOM 633 C CA . MET A 1 84 ? -13.578 -8.909 5.950 1.00 94.06 84 MET A CA 1
ATOM 634 C C . MET A 1 84 ? -13.462 -10.435 6.048 1.00 94.06 84 MET A C 1
ATOM 636 O O . MET A 1 84 ? -13.814 -11.130 5.097 1.00 94.06 84 MET A O 1
ATOM 640 N N . ALA A 1 85 ? -12.978 -10.978 7.169 1.00 95.12 85 ALA A N 1
ATOM 641 C CA . ALA A 1 85 ? -12.924 -12.423 7.369 1.00 95.12 85 ALA A CA 1
ATOM 642 C C . ALA A 1 85 ? -14.331 -13.038 7.435 1.00 95.12 85 ALA A C 1
ATOM 644 O O . ALA A 1 85 ? -14.579 -14.034 6.756 1.00 95.12 85 ALA A O 1
ATOM 645 N N . ASP A 1 86 ? -15.243 -12.415 8.180 1.00 94.94 86 ASP A N 1
ATOM 646 C CA . ASP A 1 86 ? -16.607 -12.912 8.390 1.00 94.94 86 ASP A CA 1
ATOM 647 C C . ASP A 1 86 ? -17.475 -12.811 7.119 1.00 94.94 86 ASP A C 1
ATOM 649 O O . ASP A 1 86 ? -18.370 -13.623 6.897 1.00 94.94 86 ASP A O 1
ATOM 653 N N . THR A 1 87 ? -17.152 -11.880 6.217 1.00 91.62 87 THR A N 1
ATOM 654 C CA . THR A 1 87 ? -17.770 -11.764 4.881 1.00 91.62 87 THR A CA 1
ATOM 655 C C . THR A 1 87 ? -17.139 -12.680 3.822 1.00 91.62 87 THR A C 1
ATOM 657 O O . THR A 1 87 ? -17.557 -12.670 2.665 1.00 91.62 87 THR A O 1
ATOM 660 N N . GLY A 1 88 ? -16.143 -13.497 4.187 1.00 91.31 88 GLY A N 1
ATOM 661 C CA . GLY A 1 88 ? -15.511 -14.467 3.285 1.00 91.31 88 GLY A CA 1
ATOM 662 C C . GLY A 1 88 ? -14.359 -13.910 2.439 1.00 91.31 88 GLY A C 1
ATOM 663 O O . GLY A 1 88 ? -13.949 -14.529 1.456 1.00 91.31 88 GLY A O 1
ATOM 664 N N . THR A 1 89 ? -13.795 -12.755 2.797 1.00 91.12 89 THR A N 1
ATOM 665 C CA . THR A 1 89 ? -12.600 -12.224 2.129 1.00 91.12 89 THR A CA 1
ATOM 666 C C . THR A 1 89 ? -11.379 -13.091 2.446 1.00 91.12 89 THR A C 1
ATOM 668 O O . THR A 1 89 ? -11.045 -13.344 3.608 1.00 91.12 89 THR A O 1
ATOM 671 N N . GLY A 1 90 ? -10.673 -13.522 1.395 1.00 90.81 90 GLY A N 1
ATOM 672 C CA . GLY A 1 90 ? -9.491 -14.377 1.510 1.00 90.81 90 GLY A CA 1
ATOM 673 C C . GLY A 1 90 ? -8.395 -13.792 2.408 1.00 90.81 90 GLY A C 1
ATOM 674 O O . GLY A 1 90 ? -8.196 -12.577 2.468 1.00 90.81 90 GLY A O 1
ATOM 675 N N . VAL A 1 91 ? -7.650 -14.680 3.077 1.00 94.50 91 VAL A N 1
ATOM 676 C CA . VAL A 1 91 ? -6.671 -14.338 4.125 1.00 94.50 91 VAL A CA 1
ATOM 677 C C . VAL A 1 91 ? -5.642 -13.313 3.646 1.00 94.50 91 VAL A C 1
ATOM 679 O O . VAL A 1 91 ? -5.474 -12.277 4.280 1.00 94.50 91 VAL A O 1
ATOM 682 N N . VAL A 1 92 ? -4.990 -13.556 2.507 1.00 91.69 92 VAL A N 1
ATOM 683 C CA . VAL A 1 92 ? -3.968 -12.638 1.976 1.00 91.69 92 VAL A CA 1
ATOM 684 C C . VAL A 1 92 ? -4.565 -11.254 1.710 1.00 91.69 92 VAL A C 1
ATOM 686 O O . VAL A 1 92 ? -4.025 -10.250 2.164 1.00 91.69 92 VAL A O 1
ATOM 689 N N . ARG A 1 93 ? -5.728 -11.195 1.047 1.00 90.50 93 ARG A N 1
ATOM 690 C CA . ARG A 1 93 ? -6.382 -9.931 0.688 1.00 90.50 93 ARG A CA 1
ATOM 691 C C . ARG A 1 93 ? -6.747 -9.108 1.921 1.00 90.50 93 ARG A C 1
ATOM 693 O O . ARG A 1 93 ? -6.422 -7.926 1.956 1.00 90.50 93 ARG A O 1
ATOM 700 N N . ARG A 1 94 ? -7.374 -9.710 2.938 1.00 93.44 94 ARG A N 1
ATOM 701 C CA . ARG A 1 94 ? -7.759 -8.964 4.150 1.00 93.44 94 ARG A CA 1
ATOM 702 C C . ARG A 1 94 ? -6.547 -8.402 4.897 1.00 93.44 94 ARG A C 1
ATOM 704 O O . ARG A 1 94 ? -6.630 -7.307 5.436 1.00 93.44 94 ARG A O 1
ATOM 711 N N . TRP A 1 95 ? -5.415 -9.109 4.894 1.00 95.94 95 TRP A N 1
ATOM 712 C CA . TRP A 1 95 ? -4.175 -8.638 5.520 1.00 95.94 95 TRP A CA 1
ATOM 713 C C . TRP A 1 95 ? -3.503 -7.509 4.730 1.00 95.94 95 TRP A C 1
ATOM 715 O O . TRP A 1 95 ? -3.002 -6.565 5.342 1.00 95.94 95 TRP A O 1
ATOM 725 N N . LEU A 1 96 ? -3.528 -7.571 3.393 1.00 93.12 96 LEU A N 1
ATOM 726 C CA . LEU A 1 96 ? -3.062 -6.484 2.524 1.00 93.12 96 LEU A CA 1
ATOM 727 C C . LEU A 1 96 ? -3.886 -5.211 2.736 1.00 93.12 96 LEU A C 1
ATOM 729 O O . LEU A 1 96 ? -3.324 -4.142 2.960 1.00 93.12 96 LEU A O 1
ATOM 733 N N . VAL A 1 97 ? -5.214 -5.339 2.719 1.00 91.88 97 VAL A N 1
ATOM 734 C CA . VAL A 1 97 ? -6.132 -4.213 2.934 1.00 91.88 97 VAL A CA 1
ATOM 735 C C . VAL A 1 97 ? -5.967 -3.636 4.339 1.00 91.88 97 VAL A C 1
ATOM 737 O O . VAL A 1 97 ? -5.794 -2.428 4.473 1.00 91.88 97 VAL A O 1
ATOM 740 N N . TRP A 1 98 ? -5.921 -4.486 5.370 1.00 95.25 98 TRP A N 1
ATOM 741 C CA . TRP A 1 98 ? -5.655 -4.063 6.749 1.00 95.25 98 TRP A CA 1
ATOM 742 C C . TRP A 1 98 ? -4.341 -3.282 6.867 1.00 95.25 98 TRP A C 1
ATOM 744 O O . TRP A 1 98 ? -4.284 -2.225 7.484 1.00 95.25 98 TRP A O 1
ATOM 754 N N . THR A 1 99 ? -3.286 -3.762 6.210 1.00 95.50 99 THR A N 1
ATOM 755 C CA . THR A 1 99 ? -1.979 -3.099 6.212 1.00 95.50 99 THR A CA 1
ATOM 756 C C . THR A 1 99 ? -2.037 -1.727 5.540 1.00 95.50 99 THR A C 1
ATOM 758 O O . THR A 1 99 ? -1.421 -0.780 6.034 1.00 95.50 99 THR A O 1
ATOM 761 N N . ALA A 1 100 ? -2.791 -1.593 4.445 1.00 91.88 100 ALA A N 1
ATOM 762 C CA . ALA A 1 100 ? -2.991 -0.315 3.771 1.00 91.88 100 ALA A CA 1
ATOM 763 C C . ALA A 1 100 ? -3.706 0.698 4.679 1.00 91.88 100 ALA A C 1
ATOM 765 O O . ALA A 1 100 ? -3.196 1.807 4.856 1.00 91.88 100 ALA A O 1
ATOM 766 N N . VAL A 1 101 ? -4.822 0.313 5.314 1.00 91.94 101 VAL A N 1
ATOM 767 C CA . VAL A 1 101 ? -5.561 1.219 6.213 1.00 91.94 101 VAL A CA 1
ATOM 768 C C . VAL A 1 101 ? -4.769 1.547 7.478 1.00 91.94 101 VAL A C 1
ATOM 770 O O . VAL A 1 101 ? -4.684 2.713 7.838 1.00 91.94 101 VAL A O 1
ATOM 773 N N . THR A 1 102 ? -4.044 0.589 8.066 1.00 95.19 102 THR A N 1
ATOM 774 C CA . THR A 1 102 ? -3.162 0.849 9.218 1.00 95.19 102 THR A CA 1
ATOM 775 C C . THR A 1 102 ? -2.013 1.788 8.863 1.00 95.19 102 THR A C 1
ATOM 777 O O . THR A 1 102 ? -1.671 2.679 9.642 1.00 95.19 102 THR A O 1
ATOM 780 N N . THR A 1 103 ? -1.433 1.648 7.670 1.00 94.44 103 THR A N 1
ATOM 781 C CA . THR A 1 103 ? -0.415 2.589 7.183 1.00 94.44 103 THR A CA 1
ATOM 782 C C . THR A 1 103 ? -1.018 3.983 6.990 1.00 94.44 103 THR A C 1
ATOM 784 O O . THR A 1 103 ? -0.418 4.973 7.409 1.00 94.44 103 THR A O 1
ATOM 787 N N . ALA A 1 104 ? -2.233 4.082 6.440 1.00 91.81 104 ALA A N 1
ATOM 788 C CA . ALA A 1 104 ? -2.952 5.350 6.343 1.00 91.81 104 ALA A CA 1
ATOM 789 C C . ALA A 1 104 ? -3.238 5.949 7.732 1.00 91.81 104 ALA A C 1
ATOM 791 O O . ALA A 1 104 ? -2.971 7.129 7.945 1.00 91.81 104 ALA A O 1
ATOM 792 N N . THR A 1 105 ? -3.662 5.148 8.711 1.00 92.62 105 THR A N 1
ATOM 793 C CA . THR A 1 105 ? -3.855 5.564 10.107 1.00 92.62 105 THR A CA 1
ATOM 794 C C . THR A 1 105 ? -2.574 6.164 10.702 1.00 92.62 105 THR A C 1
ATOM 796 O O . THR A 1 105 ? -2.635 7.206 11.353 1.00 92.62 105 THR A O 1
ATOM 799 N N . ILE A 1 106 ? -1.396 5.598 10.409 1.00 94.38 106 ILE A N 1
ATOM 800 C CA . ILE A 1 106 ? -0.097 6.148 10.847 1.00 94.38 106 ILE A CA 1
ATOM 801 C C . ILE A 1 106 ? 0.180 7.543 10.253 1.00 94.38 106 ILE A C 1
ATOM 803 O O . ILE A 1 106 ? 0.684 8.438 10.946 1.00 94.38 106 ILE A O 1
ATOM 807 N N . PHE A 1 107 ? -0.140 7.760 8.976 1.00 92.50 107 PHE A N 1
ATOM 808 C CA . PHE A 1 107 ? 0.165 9.020 8.295 1.00 92.50 107 PHE A CA 1
ATOM 809 C C . PHE A 1 107 ? -0.904 10.099 8.483 1.00 92.50 107 PHE A C 1
ATOM 811 O O . PHE A 1 107 ? -0.552 11.249 8.739 1.00 92.50 107 PHE A O 1
ATOM 818 N N . VAL A 1 108 ? -2.187 9.752 8.396 1.00 88.75 108 VAL A N 1
ATOM 819 C CA . VAL A 1 108 ? -3.304 10.711 8.317 1.00 88.75 108 VAL A CA 1
ATOM 820 C C . VAL A 1 108 ? -4.412 10.484 9.352 1.00 88.75 108 VAL A C 1
ATOM 822 O O . VAL A 1 108 ? -5.358 11.269 9.391 1.00 88.75 108 VAL A O 1
ATOM 825 N N . GLY A 1 109 ? -4.306 9.462 10.209 1.00 82.44 109 GLY A N 1
ATOM 826 C CA . GLY A 1 109 ? -5.289 9.195 11.263 1.00 82.44 109 GLY A CA 1
ATOM 827 C C . GLY A 1 109 ? -5.423 10.364 12.246 1.00 82.44 109 GLY A C 1
ATOM 828 O O . GLY A 1 109 ? -4.420 10.895 12.727 1.00 82.44 109 GLY A O 1
ATOM 829 N N . ARG A 1 110 ? -6.666 10.777 12.528 1.00 77.75 110 ARG A N 1
ATOM 830 C CA . ARG A 1 110 ? -6.983 11.894 13.442 1.00 77.75 110 ARG A CA 1
ATOM 831 C C . ARG A 1 110 ? -7.420 11.433 14.836 1.00 77.75 110 ARG A C 1
ATOM 833 O O . ARG A 1 110 ? -7.129 12.115 15.809 1.00 77.75 110 ARG A O 1
ATOM 840 N N . GLU A 1 111 ? -8.031 10.256 14.938 1.00 82.62 111 GLU A N 1
ATOM 841 C CA . GLU A 1 111 ? -8.549 9.677 16.186 1.00 82.62 111 GLU A CA 1
ATOM 842 C C . GLU A 1 111 ? -7.692 8.485 16.608 1.00 82.62 111 GLU A C 1
ATOM 844 O O . GLU A 1 111 ? -8.067 7.323 16.462 1.00 82.62 111 GLU A O 1
ATOM 849 N N . VAL A 1 112 ? -6.477 8.774 17.066 1.00 88.75 112 VAL A N 1
ATOM 850 C CA . VAL A 1 112 ? -5.534 7.759 17.544 1.00 88.75 112 VAL A CA 1
ATOM 851 C C . VAL A 1 112 ? -5.124 8.063 18.985 1.00 88.75 112 VAL A C 1
ATOM 853 O O . VAL A 1 112 ? -4.814 9.216 19.291 1.00 88.75 112 VAL A O 1
ATOM 856 N N . PRO A 1 113 ? -5.051 7.059 19.878 1.00 89.31 113 PRO A N 1
ATOM 857 C CA . PRO A 1 113 ? -4.696 7.261 21.283 1.00 89.31 113 PRO A CA 1
ATOM 858 C C . PRO A 1 113 ? -3.171 7.357 21.463 1.00 89.31 113 PRO A C 1
ATOM 860 O O . PRO A 1 113 ? -2.582 6.671 22.299 1.00 89.31 113 PRO A O 1
ATOM 863 N N . TRP A 1 114 ? -2.489 8.130 20.613 1.00 93.44 114 TRP A N 1
ATOM 864 C CA . TRP A 1 114 ? -1.027 8.217 20.592 1.00 93.44 114 TRP A CA 1
ATOM 865 C C . TRP A 1 114 ? -0.549 9.572 21.087 1.00 93.44 114 TRP A C 1
ATOM 867 O O . TRP A 1 114 ? -1.038 10.628 20.691 1.00 93.44 114 TRP A O 1
ATOM 877 N N . THR A 1 115 ? 0.502 9.540 21.896 1.00 94.31 115 THR A N 1
ATOM 878 C CA . THR A 1 115 ? 1.299 10.730 22.190 1.00 94.31 115 THR A CA 1
ATOM 879 C C . THR A 1 115 ? 2.008 11.227 20.926 1.00 94.31 115 THR A C 1
ATOM 881 O O . THR A 1 115 ? 2.309 10.458 20.011 1.00 94.31 115 THR A O 1
ATOM 884 N N . ARG A 1 116 ? 2.378 12.514 20.894 1.00 93.81 116 ARG A N 1
ATOM 885 C CA . ARG A 1 116 ? 3.135 13.102 19.773 1.00 93.81 116 ARG A CA 1
ATOM 886 C C . ARG A 1 116 ? 4.431 12.332 19.474 1.00 93.81 116 ARG A C 1
ATOM 888 O O . ARG A 1 116 ? 4.780 12.174 18.308 1.00 93.81 116 ARG A O 1
ATOM 895 N N . VAL A 1 117 ? 5.116 11.833 20.506 1.00 95.12 117 VAL A N 1
ATOM 896 C CA . VAL A 1 117 ? 6.344 11.031 20.362 1.00 95.12 117 VAL A CA 1
ATOM 897 C C . VAL A 1 117 ? 6.055 9.704 19.661 1.00 95.12 117 VAL A C 1
ATOM 899 O O . VAL A 1 117 ? 6.769 9.347 18.729 1.00 95.12 117 VAL A O 1
ATOM 902 N N . GLN A 1 118 ? 4.984 9.003 20.046 1.00 94.88 118 GLN A N 1
ATOM 903 C CA . GLN A 1 118 ? 4.575 7.757 19.388 1.00 94.88 118 GLN A CA 1
ATOM 904 C C . GLN A 1 118 ? 4.198 7.989 17.922 1.00 94.88 118 GLN A C 1
ATOM 906 O O . GLN A 1 118 ? 4.667 7.256 17.054 1.00 94.88 118 GLN A O 1
ATOM 911 N N . THR A 1 119 ? 3.428 9.041 17.624 1.00 94.12 119 THR A N 1
ATOM 912 C CA . THR A 1 119 ? 3.050 9.388 16.245 1.00 94.12 1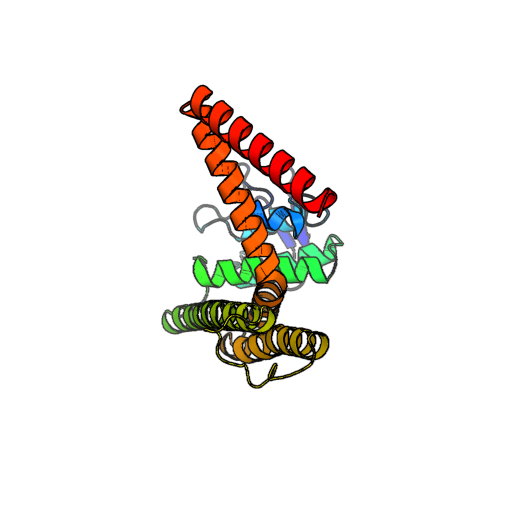19 THR A CA 1
ATOM 913 C C . THR A 1 119 ? 4.273 9.630 15.364 1.00 94.12 119 THR A C 1
ATOM 915 O O . THR A 1 119 ? 4.366 9.077 14.268 1.00 94.12 119 THR A O 1
ATOM 918 N N . TRP A 1 120 ? 5.238 10.423 15.839 1.00 95.75 120 TRP A N 1
ATOM 919 C CA . TRP A 1 120 ? 6.481 10.647 15.099 1.00 95.75 120 TRP A CA 1
ATOM 920 C C . TRP A 1 120 ? 7.331 9.383 14.993 1.00 95.75 120 TRP A C 1
ATOM 922 O O . TRP A 1 120 ? 7.884 9.140 13.926 1.00 95.75 120 TRP A O 1
ATOM 932 N N . GLY A 1 121 ? 7.381 8.553 16.038 1.00 96.62 121 GLY A N 1
ATOM 933 C CA . GLY A 1 121 ? 8.066 7.261 16.010 1.00 96.62 121 GLY A CA 1
ATOM 934 C C . GLY A 1 121 ? 7.527 6.338 14.915 1.00 96.62 121 GLY A C 1
ATOM 935 O O . GLY A 1 121 ? 8.301 5.841 14.100 1.00 96.62 121 GLY A O 1
ATOM 936 N N . TYR A 1 122 ? 6.203 6.170 14.823 1.00 96.25 122 TYR A N 1
ATOM 937 C CA . TYR A 1 122 ? 5.582 5.339 13.785 1.00 96.25 122 TYR A CA 1
ATOM 938 C C . TYR A 1 122 ? 5.789 5.902 12.376 1.00 96.25 122 TYR A C 1
ATOM 940 O O . TYR A 1 122 ? 6.115 5.154 11.457 1.00 96.25 122 TYR A O 1
ATOM 948 N N . ARG A 1 123 ? 5.657 7.222 12.198 1.00 96.62 123 ARG A N 1
ATOM 949 C CA . ARG A 1 123 ? 5.891 7.871 10.897 1.00 96.62 123 ARG A CA 1
ATOM 950 C C . ARG A 1 123 ? 7.348 7.780 10.461 1.00 96.62 123 ARG A C 1
ATOM 952 O O . ARG A 1 123 ? 7.604 7.513 9.293 1.00 96.62 123 ARG A O 1
ATOM 959 N N . ALA A 1 124 ? 8.290 7.969 11.384 1.00 97.38 124 ALA A N 1
ATOM 960 C CA . ALA A 1 124 ? 9.712 7.814 11.112 1.00 97.38 124 ALA A CA 1
ATOM 961 C C . ALA A 1 124 ? 10.040 6.364 10.736 1.00 97.38 124 ALA A C 1
ATOM 963 O O . ALA A 1 124 ? 10.702 6.145 9.727 1.00 97.38 124 ALA A O 1
ATOM 964 N N . ALA A 1 125 ? 9.516 5.377 11.472 1.00 97.31 125 ALA A N 1
ATOM 965 C CA . ALA A 1 125 ? 9.688 3.963 11.139 1.00 97.31 125 ALA A CA 1
ATOM 966 C C . ALA A 1 125 ? 9.150 3.631 9.736 1.00 97.31 125 ALA A C 1
ATOM 968 O O . ALA A 1 125 ? 9.846 2.991 8.943 1.00 97.31 125 ALA A O 1
ATOM 969 N N . ALA A 1 126 ? 7.952 4.114 9.393 1.00 96.56 126 ALA A N 1
ATOM 970 C CA . ALA A 1 126 ? 7.368 3.926 8.068 1.00 96.56 126 ALA A CA 1
ATOM 971 C C . ALA A 1 126 ? 8.186 4.621 6.966 1.00 96.56 126 ALA A C 1
ATOM 973 O O . ALA A 1 126 ? 8.490 4.002 5.948 1.00 96.56 126 ALA A O 1
ATOM 974 N N . ALA A 1 127 ? 8.604 5.872 7.182 1.00 96.94 127 ALA A N 1
ATOM 975 C CA . ALA A 1 127 ? 9.417 6.628 6.231 1.00 96.94 127 ALA A CA 1
ATOM 976 C C . ALA A 1 127 ? 10.788 5.977 5.995 1.00 96.94 127 ALA A C 1
ATOM 978 O O . ALA A 1 127 ? 11.180 5.790 4.847 1.00 96.94 127 ALA A O 1
ATOM 979 N N . VAL A 1 128 ? 11.483 5.567 7.062 1.00 98.06 128 VAL A N 1
ATOM 980 C CA . VAL A 1 128 ? 12.751 4.825 6.973 1.00 98.06 128 VAL A CA 1
ATOM 981 C C . VAL A 1 128 ? 12.549 3.528 6.200 1.00 98.06 128 VAL A C 1
ATOM 983 O O . VAL A 1 128 ? 13.336 3.230 5.308 1.00 98.06 128 VAL A O 1
ATOM 986 N N . THR A 1 129 ? 11.471 2.789 6.479 1.00 97.69 129 THR A N 1
ATOM 987 C CA . THR A 1 129 ? 11.166 1.546 5.757 1.00 97.69 129 THR A CA 1
ATOM 988 C C . THR A 1 129 ? 11.003 1.799 4.260 1.00 97.69 129 THR A C 1
ATOM 990 O O . THR A 1 129 ? 11.646 1.128 3.459 1.00 97.69 129 THR A O 1
ATOM 993 N N . ILE A 1 130 ? 10.198 2.796 3.877 1.00 96.44 130 ILE A N 1
ATOM 994 C CA . ILE A 1 130 ? 9.971 3.159 2.473 1.00 96.44 130 ILE A CA 1
ATOM 995 C C . ILE A 1 130 ? 11.285 3.567 1.804 1.00 96.44 130 ILE A C 1
ATOM 997 O O . ILE A 1 130 ? 11.630 3.022 0.762 1.00 96.44 130 ILE A O 1
ATOM 1001 N N . VAL A 1 131 ? 12.041 4.489 2.406 1.00 97.88 131 VAL A N 1
ATOM 1002 C CA . VAL A 1 131 ? 13.296 4.993 1.829 1.00 97.88 131 VAL A CA 1
ATOM 1003 C C . VAL A 1 131 ? 14.306 3.865 1.642 1.00 97.88 131 VAL A C 1
ATOM 1005 O O . VAL A 1 131 ? 14.861 3.727 0.557 1.00 97.88 131 VAL A O 1
ATOM 1008 N N . VAL A 1 132 ? 14.515 3.029 2.662 1.00 97.88 132 VAL A N 1
ATOM 1009 C CA . VAL A 1 132 ? 15.475 1.921 2.585 1.00 97.88 132 VAL A CA 1
ATOM 1010 C C . VAL A 1 132 ? 15.059 0.909 1.519 1.00 97.88 132 VAL A C 1
ATOM 1012 O O . VAL A 1 132 ? 15.902 0.492 0.731 1.00 97.88 132 VAL A O 1
ATOM 1015 N N . VAL A 1 133 ? 13.773 0.552 1.440 1.00 97.31 133 VAL A N 1
ATOM 1016 C CA . VAL A 1 133 ? 13.269 -0.375 0.415 1.00 97.31 133 VAL A CA 1
ATOM 1017 C C . VAL A 1 133 ? 13.425 0.197 -0.993 1.00 97.31 133 VAL A C 1
ATOM 1019 O O . VAL A 1 133 ? 13.863 -0.522 -1.886 1.00 97.31 133 VAL A O 1
ATOM 1022 N N . LEU A 1 134 ? 13.116 1.480 -1.202 1.00 96.44 134 LEU A N 1
ATOM 1023 C CA . LEU A 1 134 ? 13.273 2.124 -2.509 1.00 96.44 134 LEU A CA 1
ATOM 1024 C C . LEU A 1 134 ? 14.743 2.193 -2.937 1.00 96.44 134 LEU A C 1
ATOM 1026 O O . LEU A 1 134 ? 15.060 1.874 -4.080 1.00 96.44 134 LEU A O 1
ATOM 1030 N N . VAL A 1 135 ? 15.639 2.579 -2.024 1.00 95.94 135 VAL A N 1
ATOM 1031 C CA . VAL A 1 135 ? 17.076 2.685 -2.309 1.00 95.94 135 VAL A CA 1
ATOM 1032 C C . VAL A 1 135 ? 17.673 1.309 -2.586 1.00 95.94 135 VAL A C 1
ATOM 1034 O O . VAL A 1 135 ? 18.287 1.118 -3.632 1.00 95.94 135 VAL A O 1
ATOM 1037 N N . LEU A 1 136 ? 17.468 0.337 -1.694 1.00 96.12 136 LEU A N 1
ATOM 1038 C CA . LEU A 1 136 ? 18.026 -1.005 -1.870 1.00 96.12 136 LEU A CA 1
ATOM 1039 C C . LEU A 1 136 ? 17.396 -1.741 -3.049 1.00 96.12 136 LEU A C 1
ATOM 1041 O O . LEU A 1 136 ? 18.105 -2.440 -3.760 1.00 96.12 136 LEU A O 1
ATOM 1045 N N . GLY A 1 137 ? 16.096 -1.564 -3.291 1.00 95.12 137 GLY A N 1
ATOM 1046 C CA . GLY A 1 137 ? 15.431 -2.113 -4.468 1.00 95.12 137 GLY A CA 1
ATOM 1047 C C . GLY A 1 137 ? 15.989 -1.518 -5.760 1.00 95.12 137 GLY A C 1
ATOM 1048 O O . GLY A 1 137 ? 16.288 -2.260 -6.691 1.00 95.12 137 GLY A O 1
ATOM 1049 N N . GLY A 1 138 ? 16.213 -0.200 -5.805 1.00 94.00 138 GLY A N 1
ATOM 1050 C CA . GLY A 1 138 ? 16.858 0.468 -6.937 1.00 94.00 138 GLY A CA 1
ATOM 1051 C C . GLY A 1 138 ? 18.281 -0.038 -7.187 1.00 94.00 138 GLY A C 1
ATOM 1052 O O . GLY A 1 138 ? 18.606 -0.392 -8.317 1.00 94.00 138 GLY A O 1
ATOM 1053 N N . VAL A 1 139 ? 19.091 -0.151 -6.130 1.00 94.56 139 VAL A N 1
ATOM 1054 C CA . VAL A 1 139 ? 20.451 -0.710 -6.207 1.00 94.56 139 VAL A CA 1
ATOM 1055 C C . VAL A 1 139 ? 20.424 -2.161 -6.687 1.00 94.56 139 VAL A C 1
ATOM 1057 O O . VAL A 1 139 ? 21.116 -2.476 -7.643 1.00 94.56 139 VAL A O 1
ATOM 1060 N N . ALA A 1 140 ? 19.578 -3.017 -6.107 1.00 93.38 140 ALA A N 1
ATOM 1061 C CA . ALA A 1 140 ? 19.449 -4.418 -6.515 1.00 93.38 140 ALA A CA 1
ATOM 1062 C C . ALA A 1 140 ? 19.015 -4.566 -7.981 1.00 93.38 140 ALA A C 1
ATOM 1064 O O . ALA A 1 140 ? 19.422 -5.497 -8.664 1.00 93.38 140 ALA A O 1
ATOM 1065 N N . THR A 1 141 ? 18.196 -3.639 -8.483 1.00 91.94 141 THR A N 1
ATOM 1066 C CA . THR A 1 141 ? 17.805 -3.614 -9.901 1.00 91.94 141 THR A CA 1
ATOM 1067 C C . THR A 1 141 ? 18.976 -3.257 -10.795 1.00 91.94 141 THR A C 1
ATOM 1069 O O . THR A 1 141 ? 19.139 -3.846 -11.853 1.00 91.94 141 THR A O 1
ATOM 1072 N N . ALA A 1 142 ? 19.745 -2.247 -10.394 1.00 91.62 142 ALA A N 1
ATOM 1073 C CA . ALA A 1 142 ? 20.880 -1.776 -11.163 1.00 91.62 142 ALA A CA 1
ATOM 1074 C C . ALA A 1 142 ? 21.993 -2.833 -11.206 1.00 91.62 142 ALA A C 1
ATOM 1076 O O . ALA A 1 142 ? 22.568 -3.039 -12.269 1.00 91.62 142 ALA A O 1
ATOM 1077 N N . ASP A 1 143 ? 22.212 -3.530 -10.088 1.00 89.19 143 ASP A N 1
ATOM 1078 C CA . ASP A 1 143 ? 23.118 -4.677 -9.954 1.00 89.19 143 ASP A CA 1
ATOM 1079 C C . ASP A 1 143 ? 22.680 -5.828 -10.877 1.00 89.19 143 ASP A C 1
ATOM 1081 O O . ASP A 1 143 ? 23.439 -6.238 -11.740 1.00 89.19 143 ASP A O 1
ATOM 1085 N N . LEU A 1 144 ? 21.402 -6.241 -10.829 1.00 89.19 144 LEU A N 1
ATOM 1086 C CA . LEU A 1 144 ? 20.849 -7.308 -11.689 1.00 89.19 144 LEU A CA 1
ATOM 1087 C C . LEU A 1 144 ? 20.912 -7.000 -13.201 1.00 89.19 144 LEU A C 1
ATOM 1089 O O . LEU A 1 144 ? 20.746 -7.894 -14.031 1.00 89.19 144 LEU A O 1
ATOM 1093 N N . LEU A 1 145 ? 21.055 -5.725 -13.566 1.00 90.50 145 LEU A N 1
ATOM 1094 C CA . LEU A 1 145 ? 21.175 -5.256 -14.948 1.00 90.50 145 LEU A CA 1
ATOM 1095 C C . LEU A 1 145 ? 22.627 -4.930 -15.336 1.00 90.50 145 LEU A C 1
ATOM 1097 O O . LEU A 1 145 ? 22.836 -4.319 -16.386 1.00 90.50 145 LEU A O 1
ATOM 1101 N N . ASP A 1 146 ? 23.603 -5.286 -14.495 1.00 89.00 146 ASP A N 1
ATOM 1102 C CA . ASP A 1 146 ? 25.034 -5.031 -14.689 1.00 89.00 146 ASP A CA 1
ATOM 1103 C C . ASP A 1 146 ? 25.357 -3.549 -14.968 1.00 89.00 146 ASP A C 1
ATOM 1105 O O . ASP A 1 146 ? 26.250 -3.200 -15.750 1.00 89.00 146 ASP A O 1
ATOM 1109 N N . LEU A 1 147 ? 24.609 -2.626 -14.350 1.00 89.06 147 LEU A N 1
ATOM 1110 C CA . LEU A 1 147 ? 24.848 -1.198 -14.535 1.00 89.06 147 LEU A CA 1
ATOM 1111 C C . LEU A 1 147 ? 26.125 -0.786 -13.797 1.00 89.06 147 LEU A C 1
ATOM 1113 O O . LEU A 1 147 ? 26.211 -0.874 -12.577 1.00 89.06 147 LEU A O 1
ATOM 1117 N N . SER A 1 148 ? 27.088 -0.222 -14.528 1.00 84.94 148 SER A N 1
ATOM 1118 C CA . SER A 1 148 ? 28.452 0.068 -14.046 1.00 84.94 148 SER A CA 1
ATOM 1119 C C . SER A 1 148 ? 28.568 0.990 -12.821 1.00 84.94 148 SER A C 1
ATOM 1121 O O . SER A 1 148 ? 29.652 1.140 -12.266 1.00 84.94 148 SER A O 1
ATOM 1123 N N . TRP A 1 149 ? 27.495 1.685 -12.444 1.00 86.25 149 TRP A N 1
ATOM 1124 C CA . TRP A 1 149 ? 27.448 2.584 -11.287 1.00 86.25 149 TRP A CA 1
ATOM 1125 C C . TRP A 1 149 ? 26.852 1.926 -10.036 1.00 86.25 149 TRP A C 1
ATOM 1127 O O . TRP A 1 149 ? 26.897 2.526 -8.960 1.00 86.25 149 TRP A O 1
ATOM 1137 N N . ALA A 1 150 ? 26.260 0.738 -10.166 1.00 86.25 150 ALA A N 1
ATOM 1138 C CA . ALA A 1 150 ? 25.607 0.051 -9.067 1.00 86.25 150 ALA A CA 1
ATOM 1139 C C . ALA A 1 150 ? 26.655 -0.517 -8.096 1.00 86.25 150 ALA A C 1
ATOM 1141 O O . ALA A 1 150 ? 27.584 -1.201 -8.526 1.00 86.25 150 ALA A O 1
ATOM 1142 N N . PRO A 1 151 ? 26.546 -0.244 -6.784 1.00 88.31 151 PRO A N 1
ATOM 1143 C CA . PRO A 1 151 ? 27.365 -0.944 -5.808 1.00 88.31 151 PRO A CA 1
ATOM 1144 C C . PRO A 1 151 ? 26.897 -2.398 -5.686 1.00 88.31 151 PRO A C 1
ATOM 1146 O O . PRO A 1 151 ? 25.693 -2.655 -5.630 1.00 88.31 151 PRO A O 1
ATOM 1149 N N . THR A 1 152 ? 27.843 -3.327 -5.552 1.00 86.94 152 THR A N 1
ATOM 1150 C CA . THR A 1 152 ? 27.532 -4.746 -5.356 1.00 86.94 152 THR A CA 1
ATOM 1151 C C . THR A 1 152 ? 26.923 -4.978 -3.976 1.00 86.94 152 THR A C 1
ATOM 1153 O O . THR A 1 152 ? 27.474 -4.587 -2.938 1.00 86.94 152 THR A O 1
ATOM 1156 N N . LEU A 1 153 ? 25.750 -5.614 -3.938 1.00 90.94 153 LEU A N 1
ATOM 1157 C CA . LEU A 1 153 ? 25.091 -5.929 -2.673 1.00 90.94 153 LEU A CA 1
ATOM 1158 C C . LEU A 1 153 ? 25.689 -7.205 -2.065 1.00 90.94 153 LEU A C 1
ATOM 1160 O O . LEU A 1 153 ? 25.785 -8.213 -2.764 1.00 90.94 153 LEU A O 1
ATOM 1164 N N . PRO A 1 154 ? 26.003 -7.245 -0.752 1.00 90.62 154 PRO A N 1
ATOM 1165 C CA . PRO A 1 154 ? 26.676 -8.396 -0.135 1.00 90.62 154 PRO A CA 1
ATOM 1166 C C . PRO A 1 154 ? 25.943 -9.736 -0.305 1.00 90.62 154 PRO A C 1
ATOM 1168 O O . PRO A 1 154 ? 26.563 -10.798 -0.306 1.00 90.62 154 PRO A O 1
ATOM 1171 N N . TRP A 1 155 ? 24.611 -9.704 -0.414 1.00 92.06 155 TRP A N 1
ATOM 1172 C CA . TRP A 1 155 ? 23.774 -10.893 -0.586 1.00 92.06 155 TRP A CA 1
ATOM 1173 C C . TRP A 1 155 ? 23.469 -11.237 -2.047 1.00 92.06 155 TRP A C 1
ATOM 1175 O O . TRP A 1 155 ? 22.948 -12.328 -2.275 1.00 92.06 155 TRP A O 1
ATOM 1185 N N . MET A 1 156 ? 23.776 -10.362 -3.009 1.00 90.88 156 MET A N 1
ATOM 1186 C CA . MET A 1 156 ? 23.733 -10.673 -4.443 1.00 90.88 156 MET A CA 1
ATOM 1187 C C . MET A 1 156 ? 25.124 -11.138 -4.871 1.00 90.88 156 MET A C 1
ATOM 1189 O O . MET A 1 156 ? 25.296 -12.342 -5.067 1.00 90.88 156 MET A O 1
ATOM 1193 N N . GLY A 1 157 ? 26.116 -10.242 -4.809 1.00 84.75 157 GLY A N 1
ATOM 1194 C CA . GLY A 1 157 ? 27.517 -10.497 -5.157 1.00 84.75 157 GLY A CA 1
ATOM 1195 C C . GLY A 1 157 ? 27.701 -10.991 -6.594 1.00 84.75 157 GLY A C 1
ATOM 1196 O O . GLY A 1 157 ? 26.725 -11.202 -7.300 1.00 84.75 157 GLY A O 1
ATOM 1197 N N . ASP A 1 158 ? 28.947 -11.250 -6.991 1.00 84.19 158 ASP A N 1
ATOM 1198 C CA . ASP A 1 158 ? 29.246 -11.785 -8.325 1.00 84.19 158 ASP A CA 1
ATOM 1199 C C . ASP A 1 158 ? 28.781 -13.246 -8.412 1.00 84.19 158 ASP A C 1
ATOM 1201 O O . ASP A 1 158 ? 29.486 -14.186 -8.019 1.00 84.19 158 ASP A O 1
ATOM 1205 N N . ARG A 1 159 ? 27.546 -13.456 -8.867 1.00 87.00 159 ARG A N 1
ATOM 1206 C CA . ARG A 1 159 ? 26.925 -14.777 -8.985 1.00 87.00 159 ARG A CA 1
ATOM 1207 C C . ARG A 1 159 ? 26.306 -14.931 -10.368 1.00 87.00 159 ARG A C 1
ATOM 1209 O O . ARG A 1 159 ? 26.040 -13.959 -11.052 1.00 87.00 159 ARG A O 1
ATOM 1216 N N . PRO A 1 160 ? 26.018 -16.164 -10.811 1.00 90.00 160 PRO A N 1
ATOM 1217 C CA . PRO A 1 160 ? 25.179 -16.344 -11.986 1.00 90.00 160 PRO A CA 1
ATOM 1218 C C . PRO A 1 160 ? 23.829 -15.649 -11.779 1.00 90.00 160 PRO A C 1
ATOM 1220 O O . PRO A 1 160 ? 23.301 -15.672 -10.666 1.00 90.00 160 PRO A O 1
ATOM 1223 N N . TRP A 1 161 ? 23.228 -15.149 -12.858 1.00 89.94 161 TRP A N 1
ATOM 1224 C CA . TRP A 1 161 ? 21.979 -14.374 -12.843 1.00 89.94 161 TRP A CA 1
ATOM 1225 C C . TRP A 1 161 ? 20.867 -14.940 -11.935 1.00 89.94 161 TRP A C 1
ATOM 1227 O O . TRP A 1 161 ? 20.208 -14.210 -11.201 1.00 89.94 161 TRP A O 1
ATOM 1237 N N . VAL A 1 162 ? 20.668 -16.265 -11.912 1.00 92.81 162 VAL A N 1
ATOM 1238 C CA . VAL A 1 162 ? 19.665 -16.910 -11.036 1.00 92.81 162 VAL A CA 1
ATOM 1239 C C . VAL A 1 162 ? 19.993 -16.718 -9.547 1.00 92.81 162 VAL A C 1
ATOM 1241 O O . VAL A 1 162 ? 19.093 -16.536 -8.729 1.00 92.81 162 VAL A O 1
ATOM 1244 N N . GLY A 1 163 ? 21.275 -16.766 -9.186 1.00 92.31 163 GLY A N 1
ATOM 1245 C CA . GLY A 1 163 ? 21.759 -16.537 -7.827 1.00 92.31 163 GLY A CA 1
ATOM 1246 C C . GLY A 1 163 ? 21.638 -15.078 -7.395 1.00 92.31 163 GLY A C 1
ATOM 1247 O O . GLY A 1 163 ? 21.287 -14.821 -6.243 1.00 92.31 163 GLY A O 1
ATOM 1248 N N . GLU A 1 164 ? 21.862 -14.135 -8.307 1.00 92.25 164 GLU A N 1
ATOM 1249 C CA . GLU A 1 164 ? 21.619 -12.707 -8.074 1.00 92.25 164 GLU A CA 1
ATOM 1250 C C . GLU A 1 164 ? 20.131 -12.422 -7.897 1.00 92.25 164 GLU A C 1
ATOM 1252 O O . GLU A 1 164 ? 19.743 -11.786 -6.920 1.00 92.25 164 GLU A O 1
ATOM 1257 N N . LEU A 1 165 ? 19.278 -12.976 -8.765 1.00 93.06 165 LEU A N 1
ATOM 1258 C CA . LEU A 1 165 ? 17.825 -12.854 -8.656 1.00 93.06 165 LEU A CA 1
ATOM 1259 C C . LEU A 1 165 ? 17.308 -13.422 -7.326 1.00 93.06 165 LEU A C 1
ATOM 1261 O O . LEU A 1 165 ? 16.513 -12.780 -6.637 1.00 93.06 165 LEU A O 1
ATOM 1265 N N . ALA A 1 166 ? 17.773 -14.613 -6.939 1.00 95.00 166 ALA A N 1
ATOM 1266 C CA . ALA A 1 166 ? 17.418 -15.225 -5.662 1.00 95.00 166 ALA A CA 1
ATOM 1267 C C . ALA A 1 166 ? 17.927 -14.397 -4.470 1.00 95.00 166 ALA A C 1
ATOM 1269 O O . ALA A 1 166 ? 17.201 -14.225 -3.490 1.00 95.00 166 ALA A O 1
ATOM 1270 N N . GLY A 1 167 ? 19.143 -13.848 -4.561 1.00 94.75 167 GLY A N 1
ATOM 1271 C CA . GLY A 1 167 ? 19.708 -12.938 -3.566 1.00 94.75 167 GLY A CA 1
ATOM 1272 C C . GLY A 1 167 ? 18.895 -11.650 -3.431 1.00 94.75 167 GLY A C 1
ATOM 1273 O O . GLY A 1 167 ? 18.555 -11.251 -2.317 1.00 94.75 167 GLY A O 1
ATOM 1274 N N . GLY A 1 168 ? 18.516 -11.036 -4.552 1.00 94.38 168 GLY A N 1
ATOM 1275 C CA . GLY A 1 168 ? 17.662 -9.852 -4.601 1.00 94.38 168 GLY A CA 1
ATOM 1276 C C . GLY A 1 168 ? 16.295 -10.108 -3.968 1.00 94.38 168 GLY A C 1
ATOM 1277 O O . GLY A 1 168 ? 15.862 -9.336 -3.110 1.00 94.38 168 GLY A O 1
ATOM 1278 N N . LEU A 1 169 ? 15.652 -11.235 -4.297 1.00 95.25 169 LEU A N 1
ATOM 1279 C CA . LEU A 1 169 ? 14.387 -11.647 -3.680 1.00 95.25 169 LEU A CA 1
ATOM 1280 C C . LEU A 1 169 ? 14.535 -11.901 -2.172 1.00 95.25 169 LEU A C 1
ATOM 1282 O O . LEU A 1 169 ? 13.687 -11.471 -1.389 1.00 95.25 169 LEU A O 1
ATOM 1286 N N . ALA A 1 170 ? 15.612 -12.563 -1.743 1.00 96.56 170 ALA A N 1
ATOM 1287 C CA . ALA A 1 170 ? 15.887 -12.778 -0.326 1.00 96.56 170 ALA A CA 1
ATOM 1288 C C . ALA A 1 170 ? 16.056 -11.443 0.418 1.00 96.56 170 ALA A C 1
ATOM 1290 O O . ALA A 1 170 ? 15.450 -11.252 1.473 1.00 96.56 170 ALA A O 1
ATOM 1291 N N . GLY A 1 171 ? 16.797 -10.490 -0.157 1.00 96.44 171 GLY A N 1
ATOM 1292 C CA . GLY A 1 171 ? 16.924 -9.129 0.369 1.00 96.44 171 GLY A CA 1
ATOM 1293 C C . GLY A 1 171 ? 15.576 -8.406 0.462 1.00 96.44 171 GLY A C 1
ATOM 1294 O O . GLY A 1 171 ? 15.262 -7.827 1.503 1.00 96.44 171 GLY A O 1
ATOM 1295 N N . ALA A 1 172 ? 14.737 -8.523 -0.573 1.00 96.69 172 ALA A N 1
ATOM 1296 C CA . ALA A 1 172 ? 13.387 -7.955 -0.625 1.00 96.69 172 ALA A CA 1
ATOM 1297 C C . ALA A 1 172 ? 12.417 -8.547 0.417 1.00 96.69 172 ALA A C 1
ATOM 1299 O O . ALA A 1 172 ? 11.369 -7.961 0.681 1.00 96.69 172 ALA A O 1
ATOM 1300 N N . ILE A 1 173 ? 12.755 -9.679 1.038 1.00 97.69 173 ILE A N 1
ATOM 1301 C CA . ILE A 1 173 ? 11.978 -10.277 2.130 1.00 97.69 173 ILE A CA 1
ATOM 1302 C C . ILE A 1 173 ? 12.622 -9.956 3.482 1.00 97.69 173 ILE A C 1
ATOM 1304 O O . ILE A 1 173 ? 11.977 -9.396 4.367 1.00 97.69 173 ILE A O 1
ATOM 1308 N N . VAL A 1 174 ? 13.903 -10.282 3.652 1.00 98.12 174 VAL A N 1
ATOM 1309 C CA . VAL A 1 174 ? 14.602 -10.205 4.943 1.00 98.12 174 VAL A CA 1
ATOM 1310 C C . VAL A 1 174 ? 14.734 -8.765 5.432 1.00 98.12 174 VAL A C 1
ATOM 1312 O O . VAL A 1 174 ? 14.489 -8.502 6.611 1.00 98.12 174 VAL A O 1
ATOM 1315 N N . VAL A 1 175 ? 15.077 -7.821 4.548 1.00 97.94 175 VAL A N 1
ATOM 1316 C CA . VAL A 1 175 ? 15.287 -6.422 4.946 1.00 97.94 175 VAL A CA 1
ATOM 1317 C C . VAL A 1 175 ? 13.985 -5.783 5.448 1.00 97.94 175 VAL A C 1
ATOM 1319 O O . VAL A 1 175 ? 13.988 -5.267 6.568 1.00 97.94 175 VAL A O 1
ATOM 1322 N N . PRO A 1 176 ? 12.847 -5.861 4.728 1.00 98.00 176 PRO A N 1
ATOM 1323 C CA . PRO A 1 176 ? 11.567 -5.406 5.265 1.00 98.00 176 PRO A CA 1
ATOM 1324 C C . PRO A 1 176 ? 11.138 -6.072 6.570 1.00 98.00 176 PRO A C 1
ATOM 1326 O O . PRO A 1 176 ? 10.614 -5.393 7.452 1.00 98.00 176 PRO A O 1
ATOM 1329 N N . LEU A 1 177 ? 11.371 -7.380 6.729 1.00 98.25 177 LEU A N 1
ATOM 1330 C CA . LEU A 1 177 ? 11.054 -8.080 7.976 1.00 98.25 177 LEU A CA 1
ATOM 1331 C C . LEU A 1 177 ? 11.871 -7.530 9.153 1.00 98.25 177 LEU A C 1
ATOM 1333 O O . LEU A 1 177 ? 11.310 -7.307 10.225 1.00 98.25 177 LEU A O 1
ATOM 1337 N N . ALA A 1 178 ? 13.157 -7.240 8.955 1.00 98.19 178 ALA A N 1
ATOM 1338 C CA . ALA A 1 178 ? 13.989 -6.603 9.973 1.00 98.19 178 ALA A CA 1
ATOM 1339 C C . ALA A 1 178 ? 13.524 -5.168 10.280 1.00 98.19 178 ALA A C 1
ATOM 1341 O O . ALA A 1 178 ? 13.338 -4.810 11.444 1.00 98.19 178 ALA A O 1
ATOM 1342 N N . LEU A 1 179 ? 13.259 -4.361 9.247 1.00 97.94 179 LEU A N 1
ATOM 1343 C CA . LEU A 1 179 ? 12.756 -2.988 9.394 1.00 97.94 179 LEU A CA 1
ATOM 1344 C C . LEU A 1 179 ? 11.394 -2.941 10.095 1.00 97.94 179 LEU A C 1
ATOM 1346 O O . LEU A 1 179 ? 11.111 -1.998 10.835 1.00 97.94 179 LEU A O 1
ATOM 1350 N N . SER A 1 180 ? 10.569 -3.977 9.932 1.00 98.00 180 SER A N 1
ATOM 1351 C CA . SER A 1 180 ? 9.261 -4.066 10.579 1.00 98.00 180 SER A CA 1
ATOM 1352 C C . SER A 1 180 ? 9.330 -4.036 12.109 1.00 98.00 180 SER A C 1
ATOM 1354 O O . SER A 1 180 ? 8.380 -3.605 12.762 1.00 98.00 180 SER A O 1
ATOM 1356 N N . LEU A 1 181 ? 10.467 -4.412 12.703 1.00 97.88 181 LEU A N 1
ATOM 1357 C CA . L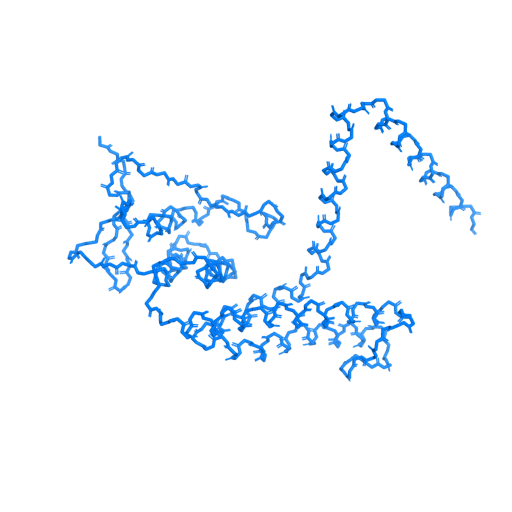EU A 1 181 ? 10.674 -4.343 14.151 1.00 97.88 181 LEU A CA 1
ATOM 1358 C C . LEU A 1 181 ? 10.620 -2.898 14.676 1.00 97.88 181 LEU A C 1
ATOM 1360 O O . LEU A 1 181 ? 10.201 -2.677 15.812 1.00 97.88 181 LEU A O 1
ATOM 1364 N N . LEU A 1 182 ? 10.949 -1.909 13.836 1.00 97.25 182 LEU A N 1
ATOM 1365 C CA . LEU A 1 182 ? 10.863 -0.482 14.168 1.00 97.25 182 LEU A CA 1
ATOM 1366 C C . LEU A 1 182 ? 9.414 0.006 14.328 1.00 97.25 182 LEU A C 1
ATOM 1368 O O . LEU A 1 182 ? 9.172 1.040 14.944 1.00 97.25 182 LEU A O 1
ATOM 1372 N N . TRP A 1 183 ? 8.435 -0.735 13.801 1.00 97.12 183 TRP A N 1
ATOM 1373 C CA . TRP A 1 183 ? 7.020 -0.351 13.829 1.00 97.12 183 TRP A CA 1
ATOM 1374 C C . TRP A 1 183 ? 6.339 -0.668 15.173 1.00 97.12 183 TRP A C 1
ATOM 1376 O O . TRP A 1 183 ? 5.160 -0.357 15.371 1.00 97.12 183 TRP A O 1
ATOM 1386 N N . GLY A 1 184 ? 7.050 -1.298 16.115 1.00 94.81 184 GLY A N 1
ATOM 1387 C CA . GLY A 1 184 ? 6.528 -1.642 17.436 1.00 94.81 184 GLY A CA 1
ATOM 1388 C C . GLY A 1 184 ? 5.301 -2.553 17.343 1.00 94.81 184 GLY A C 1
ATOM 1389 O O . GLY A 1 184 ? 5.360 -3.644 16.772 1.00 94.81 184 GLY A O 1
ATOM 1390 N N . ARG A 1 185 ? 4.155 -2.106 17.873 1.00 94.88 185 ARG A N 1
ATOM 1391 C CA . ARG A 1 185 ? 2.901 -2.882 17.812 1.00 94.88 185 ARG A CA 1
ATOM 1392 C C . ARG A 1 185 ? 2.390 -3.116 16.385 1.00 94.88 185 ARG A C 1
ATOM 1394 O O . ARG A 1 185 ? 1.661 -4.074 16.155 1.00 94.88 185 ARG A O 1
ATOM 1401 N N . PHE A 1 186 ? 2.806 -2.287 15.426 1.00 96.75 186 PHE A N 1
ATOM 1402 C CA . PHE A 1 186 ? 2.433 -2.399 14.015 1.00 96.75 186 PHE A CA 1
ATOM 1403 C C . PHE A 1 186 ? 3.425 -3.222 13.188 1.00 96.75 186 PHE A C 1
ATOM 1405 O O . PHE A 1 186 ? 3.369 -3.187 11.961 1.00 96.75 186 PHE A O 1
ATOM 1412 N N . ARG A 1 187 ? 4.312 -3.997 13.830 1.00 97.25 187 ARG A N 1
ATOM 1413 C CA . ARG A 1 187 ? 5.318 -4.830 13.149 1.00 97.25 187 ARG A CA 1
ATOM 1414 C C . ARG A 1 187 ? 4.756 -5.707 12.034 1.00 97.25 187 ARG A C 1
ATOM 1416 O O . ARG A 1 187 ? 5.379 -5.846 10.995 1.00 97.25 187 ARG A O 1
ATOM 1423 N N . LEU A 1 188 ? 3.553 -6.255 12.202 1.00 97.56 188 LEU A N 1
ATOM 1424 C CA . LEU A 1 188 ? 2.953 -7.091 11.164 1.00 97.56 188 LEU A CA 1
ATOM 1425 C C . LEU A 1 188 ? 2.525 -6.274 9.935 1.00 97.56 188 LEU A C 1
ATOM 1427 O O . LEU A 1 188 ? 2.745 -6.717 8.812 1.00 97.56 188 LEU A O 1
ATOM 1431 N N . ALA A 1 189 ? 1.989 -5.066 10.139 1.00 96.88 189 ALA A N 1
ATOM 1432 C CA . ALA A 1 189 ? 1.687 -4.146 9.044 1.00 96.88 189 ALA A CA 1
ATOM 1433 C C . ALA A 1 189 ? 2.979 -3.700 8.345 1.00 96.88 189 ALA A C 1
ATOM 1435 O O . ALA A 1 189 ? 3.053 -3.747 7.123 1.00 96.88 189 ALA A O 1
ATOM 1436 N N . GLY A 1 190 ? 4.026 -3.364 9.107 1.00 97.19 190 GLY A N 1
ATOM 1437 C CA . GLY A 1 190 ? 5.335 -3.004 8.554 1.00 97.19 190 GLY A CA 1
ATOM 1438 C C . GLY A 1 190 ? 5.974 -4.125 7.732 1.00 97.19 190 GLY A C 1
ATOM 1439 O O . GLY A 1 190 ? 6.495 -3.871 6.650 1.00 97.19 190 GLY A O 1
ATOM 1440 N N . ALA A 1 191 ? 5.877 -5.372 8.205 1.00 98.25 191 ALA A N 1
ATOM 1441 C CA . ALA A 1 191 ? 6.368 -6.551 7.498 1.00 98.25 191 ALA A CA 1
ATOM 1442 C C . ALA A 1 191 ? 5.645 -6.735 6.160 1.00 98.25 191 ALA A C 1
ATOM 1444 O O . ALA A 1 191 ? 6.289 -6.845 5.121 1.00 98.25 191 ALA A O 1
ATOM 1445 N N . ILE A 1 192 ? 4.309 -6.717 6.172 1.00 97.69 192 ILE A N 1
ATOM 1446 C CA . ILE A 1 192 ? 3.506 -6.871 4.955 1.00 97.69 192 ILE A CA 1
ATOM 1447 C C . ILE A 1 192 ? 3.771 -5.705 3.997 1.00 97.69 192 ILE A C 1
ATOM 1449 O O . ILE A 1 192 ? 4.086 -5.943 2.836 1.00 97.69 192 ILE A O 1
ATOM 1453 N N . ALA A 1 193 ? 3.695 -4.458 4.473 1.00 96.00 193 ALA A N 1
ATOM 1454 C CA . ALA A 1 193 ? 3.881 -3.266 3.650 1.00 96.00 193 ALA A CA 1
ATOM 1455 C C . ALA A 1 193 ? 5.262 -3.248 2.995 1.00 96.00 193 ALA A C 1
ATOM 1457 O O . ALA A 1 193 ? 5.369 -3.032 1.791 1.00 96.00 193 ALA A O 1
ATOM 1458 N N . GLY A 1 194 ? 6.313 -3.501 3.776 1.00 97.25 194 GLY A N 1
ATOM 1459 C CA . GLY A 1 194 ? 7.679 -3.468 3.282 1.00 97.25 194 GLY A CA 1
ATOM 1460 C C . GLY A 1 194 ? 7.982 -4.604 2.301 1.00 97.25 194 GLY A C 1
ATOM 1461 O O . GLY A 1 194 ? 8.582 -4.337 1.265 1.00 97.25 194 GLY A O 1
ATOM 1462 N N . VAL A 1 195 ? 7.536 -5.841 2.572 1.00 97.88 195 VAL A N 1
ATOM 1463 C CA . VAL A 1 195 ? 7.734 -6.975 1.644 1.00 97.88 195 VAL A CA 1
ATOM 1464 C C . VAL A 1 195 ? 6.968 -6.744 0.346 1.00 97.88 195 VAL A C 1
ATOM 1466 O O . VAL A 1 195 ? 7.523 -6.912 -0.736 1.00 97.88 195 VAL A O 1
ATOM 1469 N N . VAL A 1 196 ? 5.705 -6.318 0.434 1.00 95.44 196 VAL A N 1
ATOM 1470 C CA . VAL A 1 196 ? 4.883 -6.019 -0.746 1.00 95.44 196 VAL A CA 1
ATOM 1471 C C . VAL A 1 196 ? 5.514 -4.897 -1.564 1.00 95.44 196 VAL A C 1
ATOM 1473 O O . VAL A 1 196 ? 5.639 -5.041 -2.776 1.00 95.44 196 VAL A O 1
ATOM 1476 N N . LEU A 1 197 ? 5.959 -3.815 -0.919 1.00 95.31 197 LEU A N 1
ATOM 1477 C CA . LEU A 1 197 ? 6.636 -2.711 -1.595 1.00 95.31 197 LEU A CA 1
ATOM 1478 C C . LEU A 1 197 ? 7.930 -3.169 -2.274 1.00 95.31 197 LEU A C 1
ATOM 1480 O O . LEU A 1 197 ? 8.157 -2.795 -3.416 1.00 95.31 197 LEU A O 1
ATOM 1484 N N . ALA A 1 198 ? 8.758 -3.970 -1.600 1.00 96.38 198 ALA A N 1
ATOM 1485 C CA . ALA A 1 198 ? 10.041 -4.421 -2.132 1.00 96.38 198 ALA A CA 1
ATOM 1486 C C . ALA A 1 198 ? 9.872 -5.382 -3.317 1.00 96.38 198 ALA A C 1
ATOM 1488 O O . ALA A 1 198 ? 10.509 -5.203 -4.351 1.00 96.38 198 ALA A O 1
ATOM 1489 N N . VAL A 1 199 ? 8.982 -6.371 -3.190 1.00 94.88 199 VAL A N 1
ATOM 1490 C CA . VAL A 1 199 ? 8.737 -7.384 -4.230 1.00 94.88 199 VAL A CA 1
ATOM 1491 C C . VAL A 1 199 ? 7.991 -6.793 -5.426 1.00 94.88 199 VAL A C 1
ATOM 1493 O O . VAL A 1 199 ? 8.258 -7.164 -6.566 1.00 94.88 199 VAL A O 1
ATOM 1496 N N . LEU A 1 200 ? 7.058 -5.868 -5.190 1.00 93.38 200 LEU A N 1
ATOM 1497 C CA . LEU A 1 200 ? 6.272 -5.237 -6.253 1.00 93.38 200 LEU A CA 1
ATOM 1498 C C . LEU A 1 200 ? 6.852 -3.900 -6.715 1.00 93.38 200 LEU A C 1
ATOM 1500 O O . LEU A 1 200 ? 6.178 -3.191 -7.466 1.00 93.38 200 LEU A O 1
ATOM 1504 N N . LEU A 1 201 ? 8.067 -3.533 -6.294 1.00 92.75 201 LEU A N 1
ATOM 1505 C CA . LEU A 1 201 ? 8.655 -2.231 -6.602 1.00 92.75 201 LEU A CA 1
ATOM 1506 C C . LEU A 1 201 ? 8.686 -1.988 -8.112 1.00 92.75 201 LEU A C 1
ATOM 1508 O O . LEU A 1 201 ? 8.130 -1.004 -8.597 1.00 92.75 201 LEU A O 1
ATOM 1512 N N . HIS A 1 202 ? 9.268 -2.920 -8.866 1.00 88.06 202 HIS A N 1
ATOM 1513 C CA . HIS A 1 202 ? 9.435 -2.816 -10.317 1.00 88.06 202 HIS A CA 1
ATOM 1514 C C . HIS A 1 202 ? 8.103 -2.786 -11.048 1.00 88.06 202 HIS A C 1
ATOM 1516 O O . HIS A 1 202 ? 7.916 -1.975 -11.951 1.00 88.06 202 HIS A O 1
ATOM 1522 N N . VAL A 1 203 ? 7.152 -3.621 -10.620 1.00 88.19 203 VAL A N 1
ATOM 1523 C CA . VAL A 1 203 ? 5.788 -3.629 -11.166 1.00 88.19 203 VAL A CA 1
ATOM 1524 C C . VAL A 1 203 ? 5.126 -2.274 -10.925 1.00 88.19 203 VAL A C 1
ATOM 1526 O O . VAL A 1 203 ? 4.524 -1.704 -11.831 1.00 88.19 203 VAL A O 1
ATOM 1529 N N . THR A 1 204 ? 5.288 -1.712 -9.727 1.00 87.06 204 THR A N 1
ATOM 1530 C CA . THR A 1 204 ? 4.729 -0.406 -9.361 1.00 87.06 204 THR A CA 1
ATOM 1531 C C . THR A 1 204 ? 5.350 0.716 -10.191 1.00 87.06 204 THR A C 1
ATOM 1533 O O . THR A 1 204 ? 4.620 1.559 -10.708 1.00 87.06 204 THR A O 1
ATOM 1536 N N . VAL A 1 205 ? 6.674 0.707 -10.377 1.00 88.25 205 VAL A N 1
ATOM 1537 C CA . VAL A 1 205 ? 7.384 1.674 -11.227 1.00 88.25 205 VAL A CA 1
ATOM 1538 C C . VAL A 1 205 ? 6.925 1.556 -12.681 1.00 88.25 205 VAL A C 1
ATOM 1540 O O . VAL A 1 205 ? 6.578 2.568 -13.286 1.00 88.25 205 VAL A O 1
ATOM 1543 N N . ALA A 1 206 ? 6.841 0.344 -13.232 1.00 87.62 206 ALA A N 1
ATOM 1544 C CA . ALA A 1 206 ? 6.391 0.116 -14.604 1.00 87.62 206 ALA A CA 1
ATOM 1545 C C . ALA A 1 206 ? 4.952 0.612 -14.828 1.00 87.62 206 ALA A C 1
ATOM 1547 O O . ALA A 1 206 ? 4.684 1.349 -15.780 1.00 87.62 206 ALA A O 1
ATOM 1548 N N . LEU A 1 207 ? 4.029 0.278 -13.920 1.00 88.25 207 LEU A N 1
ATOM 1549 C CA . LEU A 1 207 ? 2.646 0.755 -13.978 1.00 88.25 207 LEU A CA 1
ATOM 1550 C C . LEU A 1 207 ? 2.555 2.279 -13.823 1.00 88.25 207 LEU A C 1
ATOM 1552 O O . LEU A 1 207 ? 1.741 2.914 -14.498 1.00 88.25 207 LEU A O 1
ATOM 1556 N N . ALA A 1 208 ? 3.386 2.882 -12.968 1.00 88.06 208 ALA A N 1
ATOM 1557 C CA . ALA A 1 208 ? 3.444 4.331 -12.798 1.00 88.06 208 ALA A CA 1
ATOM 1558 C C . ALA A 1 208 ? 3.936 5.031 -14.075 1.00 88.06 208 ALA A C 1
ATOM 1560 O O . ALA A 1 208 ? 3.307 5.996 -14.509 1.00 88.06 208 ALA A O 1
ATOM 1561 N N . VAL A 1 209 ? 4.992 4.514 -14.714 1.00 90.31 209 VAL A N 1
ATOM 1562 C CA . VAL A 1 209 ? 5.502 5.016 -16.002 1.00 90.31 209 VAL A CA 1
ATOM 1563 C C . VAL A 1 209 ? 4.428 4.905 -17.080 1.00 90.31 209 VAL A C 1
ATOM 1565 O O . VAL A 1 209 ? 4.114 5.899 -17.729 1.00 90.31 209 VAL A O 1
ATOM 1568 N N . MET A 1 210 ? 3.797 3.737 -17.226 1.00 89.12 210 MET A N 1
ATOM 1569 C CA . MET A 1 210 ? 2.728 3.530 -18.207 1.00 89.12 210 MET A CA 1
ATOM 1570 C C . MET A 1 210 ? 1.545 4.482 -17.972 1.00 89.12 210 MET A C 1
ATOM 1572 O O . MET A 1 210 ? 1.030 5.087 -18.912 1.00 89.12 210 MET A O 1
ATOM 1576 N N . THR A 1 211 ? 1.153 4.680 -16.711 1.00 88.56 211 THR A N 1
ATOM 1577 C CA . THR A 1 211 ? 0.094 5.629 -16.336 1.00 88.56 211 THR A CA 1
ATOM 1578 C C . THR A 1 211 ? 0.483 7.072 -16.662 1.00 88.56 211 THR A C 1
ATOM 1580 O O . THR A 1 211 ? -0.354 7.840 -17.138 1.00 88.56 211 THR A O 1
ATOM 1583 N N . ALA A 1 212 ? 1.737 7.462 -16.419 1.00 90.50 212 ALA A N 1
ATOM 1584 C CA . ALA A 1 212 ? 2.238 8.799 -16.725 1.00 90.50 212 ALA A CA 1
ATOM 1585 C C . ALA A 1 212 ? 2.274 9.056 -18.237 1.00 90.50 212 ALA A C 1
ATOM 1587 O O . ALA A 1 212 ? 1.824 10.112 -18.679 1.00 90.50 212 ALA A O 1
ATOM 1588 N N . VAL A 1 213 ? 2.727 8.075 -19.027 1.00 90.31 213 VAL A N 1
ATOM 1589 C CA . VAL A 1 213 ? 2.707 8.126 -20.497 1.00 90.31 213 VAL A CA 1
ATOM 1590 C C . VAL A 1 213 ? 1.278 8.284 -21.003 1.00 90.31 213 VAL A C 1
ATOM 1592 O O . VAL A 1 213 ? 1.010 9.215 -21.756 1.00 90.31 213 VAL A O 1
ATOM 1595 N N . TYR A 1 214 ? 0.347 7.445 -20.537 1.00 90.19 214 TYR A N 1
ATOM 1596 C CA . TYR A 1 214 ? -1.067 7.555 -20.904 1.00 90.19 214 TYR A CA 1
ATOM 1597 C C . TYR A 1 214 ? -1.626 8.948 -20.591 1.00 90.19 214 TYR A C 1
ATOM 1599 O O . TYR A 1 214 ? -2.189 9.601 -21.465 1.00 90.19 214 TYR A O 1
ATOM 1607 N N . ARG A 1 215 ? -1.420 9.446 -19.363 1.00 91.25 215 ARG A N 1
ATOM 1608 C CA . ARG A 1 215 ? -1.886 10.784 -18.965 1.00 91.25 215 ARG A CA 1
ATOM 1609 C C . ARG A 1 215 ? -1.249 11.894 -19.798 1.00 91.25 215 ARG A C 1
ATOM 1611 O O . ARG A 1 215 ? -1.920 12.878 -20.087 1.00 91.25 215 ARG A O 1
ATOM 1618 N N . GLY A 1 216 ? 0.020 11.749 -20.177 1.00 91.12 216 GLY A N 1
ATOM 1619 C CA . GLY A 1 216 ? 0.720 12.689 -21.049 1.00 91.12 216 GLY A CA 1
ATOM 1620 C C . GLY A 1 216 ? 0.133 12.719 -22.459 1.00 91.12 216 GLY A C 1
ATOM 1621 O O . GLY A 1 216 ? -0.124 13.799 -22.987 1.00 91.12 216 GLY A O 1
ATOM 1622 N N . VAL A 1 217 ? -0.142 11.547 -23.038 1.00 8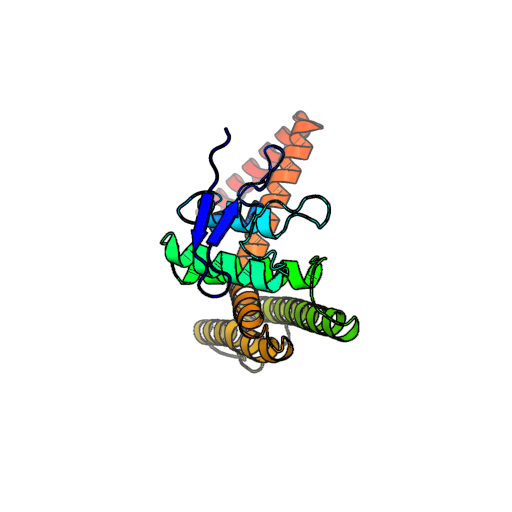9.25 217 VAL A N 1
ATOM 1623 C CA . VAL A 1 217 ? -0.796 11.421 -24.349 1.00 89.25 217 VAL A CA 1
ATOM 1624 C C . VAL A 1 217 ? -2.207 12.001 -24.307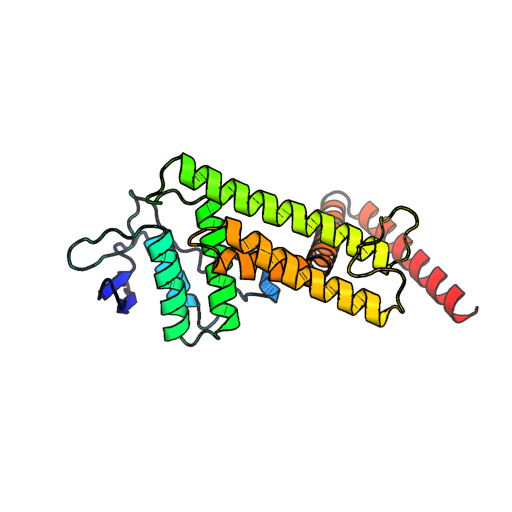 1.00 89.25 217 VAL A C 1
ATOM 1626 O O . VAL A 1 217 ? -2.545 12.812 -25.163 1.00 89.25 217 VAL A O 1
ATOM 1629 N N . GLU A 1 218 ? -2.998 11.666 -23.289 1.00 92.31 218 GLU A N 1
ATOM 1630 C CA . GLU A 1 218 ? -4.349 12.206 -23.095 1.00 92.31 218 GLU A CA 1
ATOM 1631 C C . GLU A 1 218 ? -4.323 13.737 -22.961 1.00 92.31 218 GLU A C 1
ATOM 1633 O O . GLU A 1 218 ? -5.099 14.457 -23.593 1.00 92.31 218 GLU A O 1
ATOM 1638 N N . HIS A 1 219 ? -3.376 14.268 -22.184 1.00 92.75 219 HIS A N 1
ATOM 1639 C CA . HIS A 1 219 ? -3.195 15.709 -22.029 1.00 92.75 219 HIS A CA 1
ATOM 1640 C C . HIS A 1 219 ? -2.811 16.394 -23.348 1.00 92.75 219 HIS A C 1
ATOM 1642 O O . HIS A 1 219 ? -3.309 17.478 -23.655 1.00 92.75 219 HIS A O 1
ATOM 1648 N N . LEU A 1 220 ? -1.944 15.769 -24.146 1.00 91.88 220 LEU A N 1
ATOM 1649 C CA . LEU A 1 220 ? -1.543 16.291 -25.449 1.00 91.88 220 LEU A CA 1
ATOM 1650 C C . LEU A 1 220 ? -2.694 16.227 -26.458 1.00 91.88 220 LEU A C 1
ATOM 1652 O O . LEU A 1 220 ? -2.939 17.202 -27.160 1.00 91.88 220 LEU A O 1
ATOM 1656 N N . ALA A 1 221 ? -3.435 15.121 -26.503 1.00 91.38 221 ALA A N 1
ATOM 1657 C CA . ALA A 1 221 ? -4.567 14.939 -27.407 1.00 91.38 221 ALA A CA 1
ATOM 1658 C C . ALA A 1 221 ? -5.697 15.935 -27.119 1.00 91.38 221 ALA A C 1
ATOM 1660 O O . ALA A 1 221 ? -6.274 16.500 -28.048 1.00 91.38 221 ALA A O 1
ATOM 1661 N N . THR A 1 222 ? -5.968 16.201 -25.838 1.00 93.69 222 THR A N 1
ATOM 1662 C CA . THR A 1 222 ? -6.980 17.180 -25.412 1.00 93.69 222 THR A CA 1
ATOM 1663 C C . THR A 1 222 ? -6.560 18.630 -25.670 1.00 93.69 222 THR A C 1
ATOM 1665 O O . THR A 1 222 ? -7.411 19.458 -25.990 1.00 93.69 222 THR A O 1
ATOM 1668 N N . ARG A 1 223 ? -5.264 18.962 -25.562 1.00 94.50 223 ARG A N 1
ATOM 1669 C CA . ARG A 1 223 ? -4.730 20.318 -25.813 1.00 94.50 223 ARG A CA 1
ATOM 1670 C C . ARG A 1 223 ? -4.491 20.614 -27.297 1.00 94.50 223 ARG A C 1
ATOM 1672 O O . ARG A 1 223 ? -4.758 21.727 -27.742 1.00 94.50 223 ARG A O 1
ATOM 1679 N N . SER A 1 224 ? -3.933 19.663 -28.041 1.00 94.12 224 SER A N 1
ATOM 1680 C CA . SER A 1 224 ? -3.465 19.842 -29.420 1.00 94.12 224 SER A CA 1
ATOM 1681 C C . SER A 1 224 ? -3.536 18.523 -30.215 1.00 94.12 224 SER A C 1
ATOM 1683 O O . SER A 1 224 ? -2.527 17.837 -30.411 1.00 94.12 224 SER A O 1
ATOM 1685 N N . PRO A 1 225 ? -4.715 18.173 -30.764 1.00 89.62 225 PRO A N 1
ATOM 1686 C CA . PRO A 1 225 ? -4.945 16.868 -31.392 1.00 89.62 225 PRO A CA 1
ATOM 1687 C C . PRO A 1 225 ? -4.043 16.601 -32.607 1.00 89.62 225 PRO A C 1
ATOM 1689 O O . PRO A 1 225 ? -3.638 15.463 -32.831 1.00 89.62 225 PRO A O 1
ATOM 1692 N N . LEU A 1 226 ? -3.669 17.640 -33.366 1.00 90.81 226 LEU A N 1
ATOM 1693 C CA . LEU A 1 226 ? -2.733 17.513 -34.491 1.00 90.81 226 LEU A CA 1
ATOM 1694 C C . LEU A 1 226 ? -1.324 17.109 -34.034 1.00 90.81 226 LEU A C 1
ATOM 1696 O O . LEU A 1 226 ? -0.699 16.257 -34.657 1.00 90.81 226 LEU A O 1
ATOM 1700 N N . VAL A 1 227 ? -0.833 17.687 -32.932 1.00 89.06 227 VAL A N 1
ATOM 1701 C CA . VAL A 1 227 ? 0.495 17.360 -32.388 1.00 89.06 227 VAL A CA 1
ATOM 1702 C C . VAL A 1 227 ? 0.503 15.933 -31.850 1.00 89.06 227 VAL A C 1
ATOM 1704 O O . VAL A 1 227 ? 1.443 15.191 -32.122 1.00 89.06 227 VAL A O 1
ATOM 1707 N N . ALA A 1 228 ? -0.562 15.522 -31.155 1.00 88.88 228 ALA A N 1
ATOM 1708 C CA . ALA A 1 228 ? -0.717 14.143 -30.698 1.00 88.88 228 ALA A CA 1
ATOM 1709 C C . ALA A 1 228 ? -0.664 13.146 -31.869 1.00 88.88 228 ALA A C 1
ATOM 1711 O O . ALA A 1 228 ? 0.085 12.172 -31.811 1.00 88.88 228 ALA A O 1
ATOM 1712 N N . TRP A 1 229 ? -1.379 13.430 -32.963 1.00 91.25 229 TRP A N 1
ATOM 1713 C CA . TRP A 1 229 ? -1.354 12.602 -34.171 1.00 91.25 229 TRP A CA 1
ATOM 1714 C C . TRP A 1 229 ? 0.038 12.488 -34.793 1.00 91.25 229 TRP A C 1
ATOM 1716 O O . TRP A 1 229 ? 0.462 11.384 -35.131 1.00 91.25 229 TRP A O 1
ATOM 1726 N N . VAL A 1 230 ? 0.76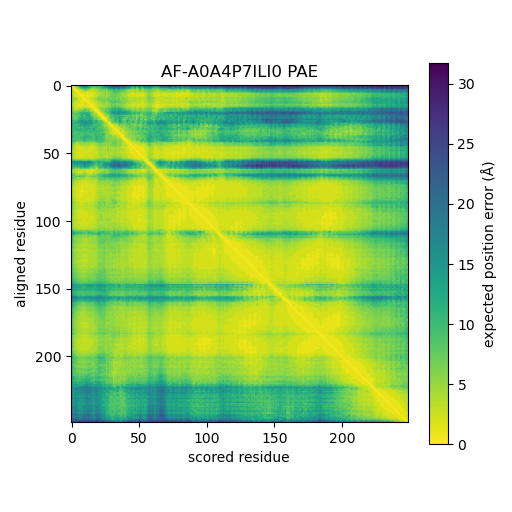4 13.603 -34.915 1.00 91.12 230 VAL A N 1
ATOM 1727 C CA . VAL A 1 230 ? 2.131 13.603 -35.460 1.00 91.12 230 VAL A CA 1
ATOM 1728 C C . VAL A 1 230 ? 3.069 12.779 -34.578 1.00 91.12 230 VAL A C 1
ATOM 1730 O O . VAL A 1 230 ? 3.796 11.934 -35.094 1.00 91.12 230 VAL A O 1
ATOM 1733 N N . VAL A 1 231 ? 3.025 12.965 -33.255 1.00 90.31 231 VAL A N 1
ATOM 1734 C CA . VAL A 1 231 ? 3.856 12.200 -32.309 1.00 90.31 231 VAL A CA 1
ATOM 1735 C C . VAL A 1 231 ? 3.555 10.701 -32.397 1.00 90.31 231 VAL A C 1
ATOM 1737 O O . VAL A 1 231 ? 4.485 9.899 -32.478 1.00 90.31 231 VAL A O 1
ATOM 1740 N N . CYS A 1 232 ? 2.278 10.310 -32.445 1.00 89.06 232 CYS A N 1
ATOM 1741 C CA . CYS A 1 232 ? 1.885 8.911 -32.613 1.00 89.06 232 CYS A CA 1
ATOM 1742 C C . CYS A 1 232 ? 2.356 8.332 -33.954 1.00 89.06 232 CYS A C 1
ATOM 1744 O O . CYS A 1 232 ? 2.897 7.228 -33.978 1.00 89.06 232 CYS A O 1
ATOM 1746 N N . ALA A 1 233 ? 2.194 9.067 -35.058 1.00 90.62 233 ALA A N 1
ATOM 1747 C CA . ALA A 1 233 ? 2.628 8.619 -36.380 1.00 90.62 233 ALA A CA 1
ATOM 1748 C C . ALA A 1 233 ? 4.147 8.402 -36.437 1.00 90.62 233 ALA A C 1
ATOM 1750 O O . ALA A 1 233 ? 4.603 7.378 -36.946 1.00 90.62 233 ALA A O 1
ATOM 1751 N N . VAL A 1 234 ? 4.923 9.325 -35.857 1.00 93.06 234 VAL A N 1
ATOM 1752 C CA . VAL A 1 234 ? 6.381 9.191 -35.740 1.00 93.06 234 VAL A CA 1
ATOM 1753 C C . VAL A 1 234 ? 6.740 7.964 -34.903 1.00 93.06 234 VAL A C 1
ATOM 1755 O O . VAL A 1 234 ? 7.517 7.136 -35.366 1.00 93.06 234 VAL A O 1
ATOM 1758 N N . ALA A 1 235 ? 6.135 7.790 -33.724 1.00 91.56 235 ALA A N 1
ATOM 1759 C CA . ALA A 1 235 ? 6.414 6.647 -32.854 1.00 91.56 235 ALA A CA 1
ATOM 1760 C C . ALA A 1 235 ? 6.131 5.296 -33.540 1.00 91.56 235 ALA A C 1
ATOM 1762 O O . ALA A 1 235 ? 6.947 4.378 -33.452 1.00 91.56 235 ALA A O 1
ATOM 1763 N N . VAL A 1 236 ? 5.013 5.181 -34.268 1.00 93.56 236 VAL A N 1
ATOM 1764 C CA . VAL A 1 236 ? 4.663 3.973 -35.034 1.00 93.56 236 VAL A CA 1
ATOM 1765 C C . VAL A 1 236 ? 5.657 3.730 -36.168 1.00 93.56 236 VAL A C 1
ATOM 1767 O O . VAL A 1 236 ? 6.136 2.608 -36.321 1.00 93.56 236 VAL A O 1
ATOM 1770 N N . ALA A 1 237 ? 6.007 4.762 -36.940 1.00 94.81 237 ALA A N 1
ATOM 1771 C CA . ALA A 1 237 ? 6.978 4.635 -38.024 1.00 94.81 237 ALA A CA 1
ATOM 1772 C C . ALA A 1 237 ? 8.355 4.185 -37.504 1.00 94.81 237 ALA A C 1
ATOM 1774 O O . ALA A 1 237 ? 8.965 3.282 -38.077 1.00 94.81 237 ALA A O 1
ATOM 1775 N N . THR A 1 238 ? 8.816 4.755 -36.385 1.00 94.12 238 THR A N 1
ATOM 1776 C CA . THR A 1 238 ? 10.060 4.342 -35.723 1.00 94.12 238 THR A CA 1
ATOM 1777 C C . THR A 1 238 ? 9.995 2.889 -35.253 1.00 94.12 238 THR A C 1
ATOM 1779 O O . THR A 1 238 ? 10.938 2.137 -35.489 1.00 94.12 238 THR A O 1
ATOM 1782 N N . ALA A 1 239 ? 8.885 2.466 -34.638 1.00 92.25 239 ALA A N 1
ATOM 1783 C CA . ALA A 1 239 ? 8.714 1.092 -34.169 1.00 92.25 239 ALA A CA 1
ATOM 1784 C C . ALA A 1 239 ? 8.709 0.077 -35.324 1.00 92.25 239 ALA A C 1
ATOM 1786 O O . ALA A 1 239 ? 9.388 -0.945 -35.245 1.00 92.25 239 ALA A O 1
ATOM 1787 N N . LEU A 1 240 ? 7.998 0.374 -36.417 1.00 95.44 240 LEU A N 1
ATOM 1788 C CA . LEU A 1 240 ? 7.978 -0.465 -37.619 1.00 95.44 240 LEU A CA 1
ATOM 1789 C C . LEU A 1 240 ? 9.362 -0.555 -38.270 1.00 95.44 240 LEU A C 1
ATOM 1791 O O . LEU A 1 240 ? 9.783 -1.643 -38.658 1.00 95.44 240 LEU A O 1
ATOM 1795 N N . GLY A 1 241 ? 10.083 0.566 -38.351 1.00 95.38 241 GLY A N 1
ATOM 1796 C CA . GLY A 1 241 ? 11.451 0.599 -38.866 1.00 95.38 241 GLY A CA 1
ATOM 1797 C C . GLY A 1 241 ? 12.408 -0.255 -38.031 1.00 95.38 241 GLY A C 1
ATOM 1798 O O . GLY A 1 241 ? 13.137 -1.076 -38.582 1.00 95.38 241 GLY A O 1
ATOM 1799 N N . ALA A 1 242 ? 12.360 -0.117 -36.703 1.00 93.12 242 ALA A N 1
ATOM 1800 C CA . ALA A 1 242 ? 13.174 -0.915 -35.787 1.00 93.12 242 ALA A CA 1
ATOM 1801 C C . ALA A 1 242 ? 12.839 -2.414 -35.866 1.00 93.12 242 ALA A C 1
ATOM 1803 O O . ALA A 1 242 ? 13.743 -3.244 -35.922 1.00 93.12 242 ALA A O 1
ATOM 1804 N N . PHE A 1 243 ? 11.551 -2.767 -35.920 1.00 92.44 243 PHE A N 1
ATOM 1805 C CA . PHE A 1 243 ? 11.107 -4.155 -36.062 1.00 92.44 243 PHE A CA 1
ATOM 1806 C C . PHE A 1 243 ? 11.577 -4.776 -37.382 1.00 92.44 243 PHE A C 1
ATOM 1808 O O . PHE A 1 243 ? 12.095 -5.893 -37.388 1.00 92.44 243 PHE A O 1
ATOM 1815 N N . GLY A 1 244 ? 11.439 -4.044 -38.492 1.00 95.69 244 GLY A N 1
ATOM 1816 C CA . GLY A 1 244 ? 11.917 -4.485 -39.800 1.00 95.69 244 GLY A CA 1
ATOM 1817 C C . GLY A 1 244 ? 13.430 -4.695 -39.816 1.00 95.69 244 GLY A C 1
ATOM 1818 O O . GLY A 1 244 ? 13.891 -5.724 -40.297 1.00 95.69 244 GLY A O 1
ATOM 1819 N N . TRP A 1 245 ? 14.192 -3.770 -39.227 1.00 94.62 245 TRP A N 1
ATOM 1820 C CA . TRP A 1 245 ? 15.645 -3.894 -39.100 1.00 94.62 245 TRP A CA 1
ATOM 1821 C C . TRP A 1 245 ? 16.052 -5.140 -38.306 1.00 94.62 245 TRP A C 1
ATOM 1823 O O . TRP A 1 245 ? 16.843 -5.942 -38.789 1.00 94.62 245 TRP A O 1
ATOM 1833 N N . LEU A 1 246 ? 15.477 -5.332 -37.115 1.00 93.75 246 LEU A N 1
ATOM 1834 C CA . LEU A 1 246 ? 15.798 -6.466 -36.242 1.00 93.75 246 LEU A CA 1
ATOM 1835 C C . LEU A 1 246 ? 15.360 -7.821 -36.811 1.00 93.75 246 LEU A C 1
ATOM 1837 O O . LEU A 1 246 ? 15.919 -8.837 -36.428 1.00 93.75 246 LEU A O 1
ATOM 1841 N N . SER A 1 247 ? 14.361 -7.850 -37.695 1.00 90.62 247 SER A N 1
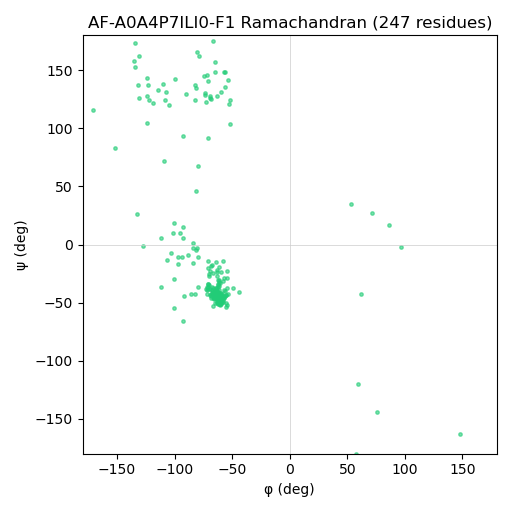ATOM 1842 C CA . SER A 1 247 ? 13.888 -9.092 -38.326 1.00 90.62 247 SER A CA 1
ATOM 1843 C C . SER A 1 247 ? 14.718 -9.502 -39.548 1.00 90.62 247 SER A C 1
ATOM 1845 O O . SER A 1 247 ? 14.577 -10.623 -40.032 1.00 90.62 247 SER A O 1
ATOM 1847 N N . LEU A 1 248 ? 15.521 -8.580 -40.085 1.00 89.56 248 LEU A N 1
ATOM 1848 C CA . LEU A 1 248 ? 16.371 -8.789 -41.260 1.00 89.56 248 LEU A CA 1
ATOM 1849 C C . LEU A 1 248 ? 17.863 -8.910 -40.906 1.00 89.56 248 LEU A C 1
ATOM 1851 O O . LEU A 1 248 ? 18.642 -9.306 -41.774 1.00 89.56 248 LEU A O 1
ATOM 1855 N N . ALA A 1 249 ? 18.244 -8.542 -39.680 1.00 73.12 249 ALA A N 1
ATOM 1856 C CA . ALA A 1 249 ? 19.583 -8.688 -39.110 1.00 73.12 249 ALA A CA 1
ATOM 1857 C C . ALA A 1 249 ? 19.753 -10.058 -38.438 1.00 73.12 249 ALA A C 1
ATOM 1859 O O . ALA A 1 249 ? 20.869 -10.614 -38.547 1.00 73.12 249 ALA A O 1
#

Mean predicted aligned error: 6.95 Å

Secondary structure (DSSP, 8-state):
-PPPEEEEETTTEEEEE-SSTT----S----GGGTTTS-SSSTTHHHHHHHHHHHS-GGG---B-TT-----HHHHHHHHHHHHHHTT--HHHHHHHHHHHHHHHHHH-SS----HHHHHHHHHHHHHHHHHHHHHHHHHHHHHTT-TTPPPPTTT-S--HHHHHHHHHHHHHHHHHHHGGGGGGGHHHHHHHHHHHHHTHHHHHHHHHHHHHHHHHHHHHHH-HHHHHHHHHHHHHHHHHHHHHHHH-

Solvent-accessible surface area (backbone atoms only — not comparable to full-atom values): 13653 Å² total; per-residue (Å²): 135,82,88,63,50,77,45,78,42,96,85,70,39,52,38,34,32,52,56,54,93,79,70,81,74,79,54,54,90,68,58,78,91,47,36,87,80,52,63,80,69,60,56,41,41,70,22,33,49,50,32,50,27,50,63,39,51,91,95,48,59,18,50,45,35,85,88,68,72,85,67,40,51,69,56,30,37,51,51,28,33,51,40,12,48,78,48,66,32,53,70,70,59,33,53,54,52,33,28,52,52,47,52,44,42,55,76,70,54,86,53,60,101,60,55,74,68,54,47,51,47,44,40,49,32,52,48,51,44,52,52,51,39,52,52,51,45,50,35,48,50,31,41,78,64,70,39,94,84,40,65,79,47,91,66,36,46,100,49,61,70,70,50,26,53,51,21,44,53,48,47,31,44,52,52,23,48,60,49,8,62,60,35,58,94,43,22,68,38,34,25,52,50,35,25,51,48,35,70,40,40,67,60,50,51,52,52,50,51,52,50,49,51,51,52,51,51,53,54,36,39,75,75,37,53,69,59,38,50,51,54,51,52,50,53,49,52,52,50,53,51,52,51,54,50,67,75,74,109

Radius of gyration: 23.41 Å; Cα contacts (8 Å, |Δi|>4): 255; chains: 1; bounding box: 66×37×67 Å

Organism: NCBI:txid2518371

InterPro domains:
  IPR010767 Campylobacter phage CGC-2007, Cje0229 [PF07087] (17-101)

pLDDT: mean 88.73, std 9.72, range [47.06, 98.25]